Protein AF-A0A7C3SIC1-F1 (afdb_monomer)

Sequence (183 aa):
MDRPENQVQVASVSVRSEAVSTNRPSGKVPSEPTLGALSERVRALRLPVPEETSSGLGRPLRWVFALLVIGATVGLGYLAWRARQQPQETAPPTDSENPPVVSPGGLPVLKEGEIVLQAKGYIVPKHQILISPLVSGRIVRLNCDEGRRVEQGELLVEIESTEYEAEYRRALANVEAAKQRYQ

Structure (mmCIF, N/CA/C/O backbone):
data_AF-A0A7C3SIC1-F1
#
_entry.id   AF-A0A7C3SIC1-F1
#
loop_
_atom_site.group_PDB
_atom_site.id
_atom_site.type_symbol
_atom_site.label_atom_id
_atom_site.label_alt_id
_atom_site.label_comp_id
_atom_site.label_asym_id
_atom_site.label_entity_id
_atom_site.label_seq_id
_atom_site.pdbx_PDB_ins_code
_atom_site.Cartn_x
_atom_site.Cartn_y
_atom_site.Cartn_z
_atom_site.occupancy
_atom_site.B_iso_or_equiv
_atom_site.auth_seq_id
_atom_site.auth_comp_id
_atom_site.auth_asym_id
_atom_site.auth_atom_id
_atom_site.pdbx_PDB_model_num
ATOM 1 N N . MET A 1 1 ? 7.163 -33.979 -39.174 1.00 43.12 1 MET A N 1
ATOM 2 C CA . MET A 1 1 ? 6.829 -32.637 -38.645 1.00 43.12 1 MET A CA 1
ATOM 3 C C . MET A 1 1 ? 7.084 -32.669 -37.146 1.00 43.12 1 MET A C 1
ATOM 5 O O . MET A 1 1 ? 6.154 -32.864 -36.378 1.00 43.12 1 MET A O 1
ATOM 9 N N . ASP A 1 2 ? 8.350 -32.534 -36.757 1.00 40.88 2 ASP A N 1
ATOM 10 C CA . ASP A 1 2 ? 8.796 -32.574 -35.362 1.00 40.88 2 ASP A CA 1
ATOM 11 C C . ASP A 1 2 ? 8.972 -31.146 -34.842 1.00 40.88 2 ASP A C 1
ATOM 13 O O . ASP A 1 2 ? 9.707 -30.347 -35.426 1.00 40.88 2 ASP A O 1
ATOM 17 N N . ARG A 1 3 ? 8.266 -30.807 -33.761 1.00 57.19 3 ARG A N 1
ATOM 18 C CA . ARG A 1 3 ? 8.467 -29.573 -32.989 1.00 57.19 3 ARG A CA 1
ATOM 19 C C . ARG A 1 3 ? 9.219 -29.948 -31.709 1.00 57.19 3 ARG A C 1
ATOM 21 O O . ARG A 1 3 ? 8.684 -30.759 -30.959 1.00 57.19 3 ARG A O 1
ATOM 28 N N . PRO A 1 4 ? 10.409 -29.389 -31.432 1.00 52.16 4 PRO A N 1
ATOM 29 C CA . PRO A 1 4 ? 11.124 -29.705 -30.206 1.00 52.16 4 PRO A CA 1
ATOM 30 C C . PRO A 1 4 ? 10.518 -28.990 -28.994 1.00 52.16 4 PRO A C 1
ATOM 32 O O . PRO A 1 4 ? 10.174 -27.807 -29.033 1.00 52.16 4 PRO A O 1
ATOM 35 N N . GLU A 1 5 ? 10.408 -29.775 -27.928 1.00 53.78 5 GLU A N 1
ATOM 36 C CA . GLU A 1 5 ? 9.985 -29.437 -26.577 1.00 53.78 5 GLU A CA 1
ATOM 37 C C . GLU A 1 5 ? 10.828 -28.296 -25.988 1.00 53.78 5 GLU A C 1
ATOM 39 O O . GLU A 1 5 ? 12.058 -28.344 -25.954 1.00 53.78 5 GLU A O 1
ATOM 44 N N . ASN A 1 6 ? 10.152 -27.255 -25.503 1.00 50.47 6 ASN A N 1
ATOM 45 C CA . ASN A 1 6 ? 10.773 -26.138 -24.805 1.00 50.47 6 ASN A CA 1
ATOM 46 C C . ASN A 1 6 ? 10.923 -26.501 -23.319 1.00 50.47 6 ASN A C 1
ATOM 48 O O . ASN A 1 6 ? 9.959 -26.430 -22.557 1.00 50.47 6 ASN A O 1
ATOM 52 N N . GLN A 1 7 ? 12.124 -26.926 -22.924 1.00 49.69 7 GLN A N 1
ATOM 53 C CA . GLN A 1 7 ? 12.462 -27.227 -21.535 1.00 49.69 7 GLN A CA 1
ATOM 54 C C . GLN A 1 7 ? 12.536 -25.950 -20.688 1.00 49.69 7 GLN A C 1
ATOM 56 O O . GLN A 1 7 ? 13.403 -25.100 -20.881 1.00 49.69 7 GLN A O 1
ATOM 61 N N . VAL A 1 8 ? 11.647 -25.851 -19.700 1.00 50.03 8 VAL A N 1
ATOM 62 C CA . VAL A 1 8 ? 11.701 -24.846 -18.634 1.00 50.03 8 VAL A CA 1
ATOM 63 C C . VAL A 1 8 ? 12.621 -25.372 -17.533 1.00 50.03 8 VAL A C 1
ATOM 65 O O . VAL A 1 8 ? 12.289 -26.322 -16.829 1.00 50.03 8 VAL A O 1
ATOM 68 N N . GLN A 1 9 ? 13.797 -24.764 -17.393 1.00 45.50 9 GLN A N 1
ATOM 69 C CA . GLN A 1 9 ? 14.782 -25.134 -16.381 1.00 45.50 9 GLN A CA 1
ATOM 70 C C . GLN A 1 9 ? 14.468 -24.395 -15.069 1.00 45.50 9 GLN A C 1
ATOM 72 O O . GLN A 1 9 ? 14.766 -23.213 -14.908 1.00 45.50 9 GLN A O 1
ATOM 77 N N . VAL A 1 10 ? 13.825 -25.095 -14.135 1.00 50.28 10 VAL A N 1
ATOM 78 C CA . VAL A 1 10 ? 13.603 -24.639 -12.756 1.00 50.28 10 VAL A CA 1
ATOM 79 C C . VAL A 1 10 ? 14.906 -24.753 -11.961 1.00 50.28 10 VAL A C 1
ATOM 81 O O . VAL A 1 10 ? 15.386 -25.849 -11.682 1.00 50.28 10 VAL A O 1
ATOM 84 N N . ALA A 1 11 ? 15.502 -23.616 -11.603 1.00 42.44 11 ALA A N 1
ATOM 85 C CA . ALA A 1 11 ? 16.675 -23.574 -10.737 1.00 42.44 11 ALA A CA 1
ATOM 86 C C . ALA A 1 11 ? 16.244 -23.677 -9.264 1.00 42.44 11 ALA A C 1
ATOM 88 O O . ALA A 1 11 ? 15.625 -22.771 -8.707 1.00 42.44 11 ALA A O 1
ATOM 89 N N . SER A 1 12 ? 16.574 -24.805 -8.639 1.00 43.94 12 SER A N 1
ATOM 90 C CA . SER A 1 12 ? 16.399 -25.082 -7.213 1.00 43.94 12 SER A CA 1
ATOM 91 C C . SER A 1 12 ? 17.319 -24.214 -6.344 1.00 43.94 12 SER A C 1
ATOM 93 O O . SER A 1 12 ? 18.533 -24.197 -6.550 1.00 43.94 12 SER A O 1
ATOM 95 N N . VAL A 1 13 ? 16.761 -23.559 -5.323 1.00 44.84 13 VAL A N 1
ATOM 96 C CA . VAL A 1 13 ? 17.518 -22.896 -4.249 1.00 44.84 13 VAL A CA 1
ATOM 97 C C . VAL A 1 13 ? 17.931 -23.947 -3.218 1.00 44.84 13 VAL A C 1
ATOM 99 O O . VAL A 1 13 ? 17.084 -24.509 -2.529 1.00 44.84 13 VAL A O 1
ATOM 102 N N . SER A 1 14 ? 19.235 -24.208 -3.099 1.00 41.50 14 SER A N 1
ATOM 103 C CA . SER A 1 14 ? 19.800 -25.028 -2.023 1.00 41.50 14 SER A CA 1
ATOM 104 C C . SER A 1 14 ? 20.379 -24.117 -0.944 1.00 41.50 14 SER A C 1
ATOM 106 O O . SER A 1 14 ? 21.386 -23.444 -1.160 1.00 41.50 14 SER A O 1
ATOM 108 N N . VAL A 1 15 ? 19.754 -24.115 0.233 1.00 48.53 15 VAL A N 1
ATOM 109 C CA . VAL A 1 15 ? 20.326 -23.552 1.462 1.00 48.53 15 VAL A CA 1
ATOM 110 C C . VAL A 1 15 ? 21.402 -24.515 1.958 1.00 48.53 15 VAL A C 1
ATOM 1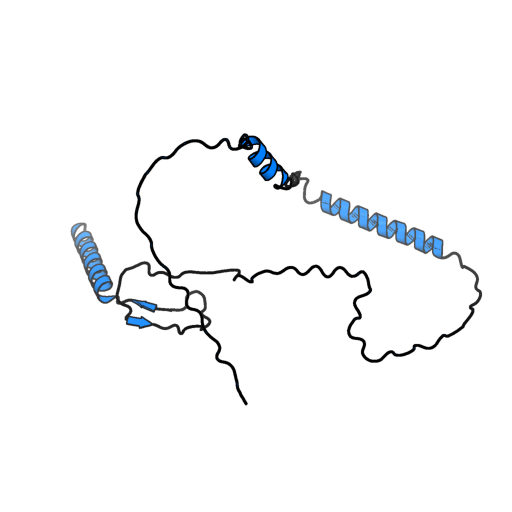12 O O . VAL A 1 15 ? 21.142 -25.709 2.091 1.00 48.53 15 VAL A O 1
ATOM 115 N N . ARG A 1 16 ? 22.614 -24.017 2.225 1.00 48.50 16 ARG A N 1
ATOM 116 C CA . ARG A 1 16 ? 23.677 -24.801 2.864 1.00 48.50 16 ARG A CA 1
ATOM 117 C C . ARG A 1 16 ? 24.199 -24.068 4.093 1.00 48.50 16 ARG A C 1
ATOM 119 O O . ARG A 1 16 ? 24.976 -23.125 3.987 1.00 48.50 16 ARG A O 1
ATOM 126 N N . SER A 1 17 ? 23.743 -24.525 5.251 1.00 47.50 17 SER A N 1
ATOM 127 C CA . SER A 1 17 ? 24.371 -24.320 6.551 1.00 47.50 17 SER A CA 1
ATOM 128 C C . SER A 1 17 ? 25.488 -25.347 6.744 1.00 47.50 17 SER A C 1
ATOM 130 O O . SER A 1 17 ? 25.249 -26.528 6.522 1.00 47.50 17 SER A O 1
ATOM 132 N N . GLU A 1 18 ? 26.685 -24.905 7.129 1.00 44.88 18 GLU A N 1
ATOM 133 C CA . GLU A 1 18 ? 27.421 -25.356 8.326 1.00 44.88 18 GLU A CA 1
ATOM 134 C C . GLU A 1 18 ? 28.862 -24.827 8.308 1.00 44.88 18 GLU A C 1
ATOM 136 O O . GLU A 1 18 ? 29.543 -24.794 7.283 1.00 44.88 18 GLU A O 1
ATOM 141 N N . ALA A 1 19 ? 29.290 -24.370 9.483 1.00 49.81 19 ALA A N 1
ATOM 142 C CA . ALA A 1 19 ? 30.645 -23.954 9.798 1.00 49.81 19 ALA A CA 1
ATOM 143 C C . ALA A 1 19 ? 31.571 -25.172 9.912 1.00 49.81 19 ALA A C 1
ATOM 145 O O . ALA A 1 19 ? 31.115 -26.224 10.336 1.00 49.81 19 ALA A O 1
ATOM 146 N N . VAL A 1 20 ? 32.873 -25.009 9.648 1.00 43.66 20 VAL A N 1
ATOM 147 C CA . VAL A 1 20 ? 33.944 -25.650 10.436 1.00 43.66 20 VAL A CA 1
ATOM 148 C C . VAL A 1 20 ? 35.316 -25.119 10.006 1.00 43.66 20 VAL A C 1
ATOM 150 O O . VAL A 1 20 ? 35.659 -25.038 8.830 1.00 43.66 20 VAL A O 1
ATOM 153 N N . SER A 1 21 ? 36.076 -24.729 11.024 1.00 48.16 21 SER A N 1
ATOM 154 C CA . SER A 1 21 ? 37.465 -24.278 11.007 1.00 48.16 21 SER A CA 1
ATOM 155 C C . SER A 1 21 ? 38.425 -25.443 10.762 1.00 48.16 21 SER A C 1
ATOM 157 O O . SER A 1 21 ? 38.298 -26.440 11.459 1.00 48.16 21 SER A O 1
ATOM 159 N N . THR A 1 22 ? 39.434 -25.287 9.890 1.00 45.34 22 THR A N 1
ATOM 160 C CA . THR A 1 22 ? 40.784 -25.845 10.123 1.00 45.34 22 THR A CA 1
ATOM 161 C C . THR A 1 22 ? 41.858 -25.123 9.302 1.00 45.34 22 THR A C 1
ATOM 163 O O . THR A 1 22 ? 41.715 -24.868 8.111 1.00 45.34 22 THR A O 1
ATOM 166 N N . ASN A 1 23 ? 42.947 -24.831 10.000 1.00 54.09 23 ASN A N 1
ATOM 167 C CA . ASN A 1 23 ? 44.171 -24.125 9.638 1.00 54.09 23 ASN A CA 1
ATOM 168 C C . ASN A 1 23 ? 45.146 -24.997 8.798 1.00 54.09 23 ASN A C 1
ATOM 170 O O . ASN A 1 23 ? 45.330 -26.171 9.125 1.00 54.09 23 ASN A O 1
ATOM 174 N N . ARG A 1 24 ? 45.833 -24.437 7.781 1.00 43.34 24 ARG A N 1
ATOM 175 C CA . ARG A 1 24 ? 47.102 -24.980 7.232 1.00 43.34 24 ARG A CA 1
ATOM 176 C C . ARG A 1 24 ? 47.966 -23.909 6.527 1.00 43.34 24 ARG A C 1
ATOM 178 O O . ARG A 1 24 ? 47.409 -22.956 5.990 1.00 43.34 24 ARG A O 1
ATOM 185 N N . PRO A 1 25 ? 49.311 -24.058 6.524 1.00 49.19 25 PRO A N 1
ATOM 186 C CA . PRO A 1 25 ? 50.255 -22.944 6.449 1.00 49.19 25 PRO A CA 1
ATOM 187 C C . PRO A 1 25 ? 50.798 -22.618 5.048 1.00 49.19 25 PRO A C 1
ATOM 189 O O . PRO A 1 25 ? 50.967 -23.490 4.204 1.00 49.19 25 PRO A O 1
ATOM 192 N N . SER A 1 26 ? 51.169 -21.340 4.918 1.00 53.94 26 SER A N 1
ATOM 193 C CA . SER A 1 26 ? 52.277 -20.738 4.158 1.00 53.94 26 SER A CA 1
ATOM 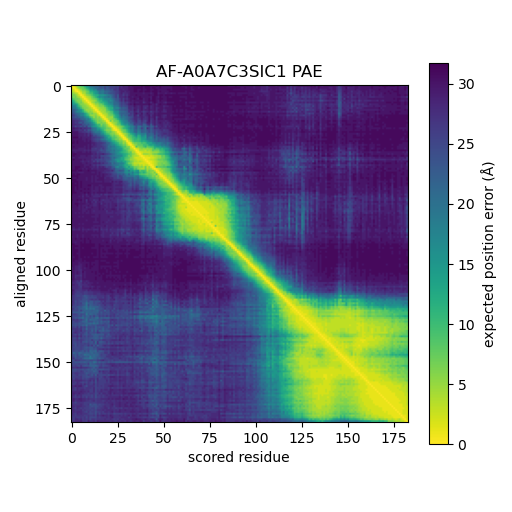194 C C . SER A 1 26 ? 52.555 -21.212 2.724 1.00 53.94 26 SER A C 1
ATOM 196 O O . SER A 1 26 ? 53.238 -22.205 2.484 1.00 53.94 26 SER A O 1
ATOM 198 N N . GLY A 1 27 ? 52.161 -20.364 1.773 1.00 42.34 27 GLY A N 1
ATOM 199 C CA . GLY A 1 27 ? 52.758 -20.249 0.447 1.00 42.34 27 GLY A CA 1
ATOM 200 C C . GLY A 1 27 ? 52.902 -18.765 0.118 1.00 42.34 27 GLY A C 1
ATOM 201 O O . GLY A 1 27 ? 51.943 -18.010 0.217 1.00 42.34 27 GLY A O 1
ATOM 202 N N . LYS A 1 28 ? 54.120 -18.335 -0.200 1.00 53.62 28 LYS A N 1
ATOM 203 C CA . LYS A 1 28 ? 54.511 -16.954 -0.507 1.00 53.62 28 LYS A CA 1
ATOM 204 C C . LYS A 1 28 ? 53.676 -16.405 -1.680 1.00 53.62 28 LYS A C 1
ATOM 206 O O . LYS A 1 28 ? 53.923 -16.779 -2.822 1.00 53.62 28 LYS A O 1
ATOM 211 N N . VAL A 1 29 ? 52.710 -15.528 -1.403 1.00 55.22 29 VAL A N 1
ATOM 212 C CA . VAL A 1 29 ? 51.950 -14.780 -2.422 1.00 55.22 29 VAL A CA 1
ATOM 213 C C . VAL A 1 29 ? 52.580 -13.385 -2.560 1.00 55.22 29 VAL A C 1
ATOM 215 O O . VAL A 1 29 ? 52.947 -12.798 -1.539 1.00 55.22 29 VAL A O 1
ATOM 218 N N . PRO A 1 30 ? 52.787 -12.863 -3.785 1.00 58.47 30 PRO A N 1
ATOM 219 C CA . PRO A 1 30 ? 53.378 -11.546 -4.002 1.00 58.47 30 PRO A CA 1
ATOM 220 C C . PRO A 1 30 ? 52.602 -10.461 -3.252 1.00 58.47 30 PRO A C 1
ATOM 222 O O . PRO A 1 30 ? 51.375 -10.481 -3.238 1.00 58.47 30 PRO A O 1
ATOM 225 N N . SER A 1 31 ? 53.352 -9.545 -2.638 1.00 57.09 31 SER A N 1
ATOM 226 C CA . SER A 1 31 ? 52.904 -8.336 -1.938 1.00 57.09 31 SER A CA 1
ATOM 227 C C . SER A 1 31 ? 51.554 -7.809 -2.427 1.00 57.09 31 SER A C 1
ATOM 229 O O . SER A 1 31 ? 51.430 -7.392 -3.581 1.00 57.09 31 SER A O 1
ATOM 231 N N . GLU A 1 32 ? 50.574 -7.831 -1.521 1.00 59.94 32 GLU A N 1
ATOM 232 C CA . GLU A 1 32 ? 49.225 -7.324 -1.738 1.00 59.94 32 GLU A CA 1
ATOM 233 C C . GLU A 1 32 ? 49.251 -5.901 -2.318 1.00 59.94 32 GLU A C 1
ATOM 235 O O . GLU A 1 32 ? 50.013 -5.051 -1.841 1.00 59.94 32 GLU A O 1
ATOM 240 N N . PRO A 1 33 ? 48.409 -5.594 -3.319 1.00 60.41 33 PRO A N 1
ATOM 241 C CA . PRO A 1 33 ? 48.143 -4.213 -3.674 1.00 60.41 33 PRO A CA 1
ATOM 242 C C . PRO A 1 33 ? 47.499 -3.551 -2.454 1.00 60.41 33 PRO A C 1
ATOM 244 O O . PRO A 1 33 ? 46.413 -3.937 -2.022 1.00 60.41 33 PRO A O 1
ATOM 247 N N . THR A 1 34 ? 48.186 -2.571 -1.873 1.00 69.31 34 THR A N 1
ATOM 248 C CA . THR A 1 34 ? 47.673 -1.820 -0.729 1.00 69.31 34 THR A CA 1
ATOM 249 C C . THR A 1 34 ? 46.284 -1.269 -1.064 1.00 69.31 34 THR A C 1
ATOM 251 O O . THR A 1 34 ? 46.034 -0.801 -2.177 1.00 69.31 34 THR A O 1
ATOM 254 N N . LEU A 1 35 ? 45.362 -1.300 -0.095 1.00 60.78 35 LEU A N 1
ATOM 255 C CA . LEU A 1 35 ? 44.004 -0.747 -0.227 1.00 60.78 35 LEU A CA 1
ATOM 256 C C . LEU A 1 35 ? 43.998 0.698 -0.760 1.00 60.78 35 LEU A C 1
ATOM 258 O O . LEU A 1 35 ? 43.031 1.119 -1.391 1.00 60.78 35 LEU A O 1
ATOM 262 N N . GLY A 1 36 ? 45.101 1.432 -0.568 1.00 72.25 36 GLY A N 1
ATOM 263 C CA . GLY A 1 36 ? 45.351 2.732 -1.186 1.00 72.25 36 GLY A CA 1
ATOM 264 C C . GLY A 1 36 ? 45.370 2.687 -2.717 1.00 72.25 36 GLY A C 1
ATOM 265 O O . GLY A 1 36 ? 44.637 3.446 -3.338 1.00 72.25 36 GLY A O 1
ATOM 266 N N . ALA A 1 37 ? 46.109 1.757 -3.329 1.00 73.56 37 ALA A N 1
ATOM 267 C CA . ALA A 1 37 ? 46.210 1.62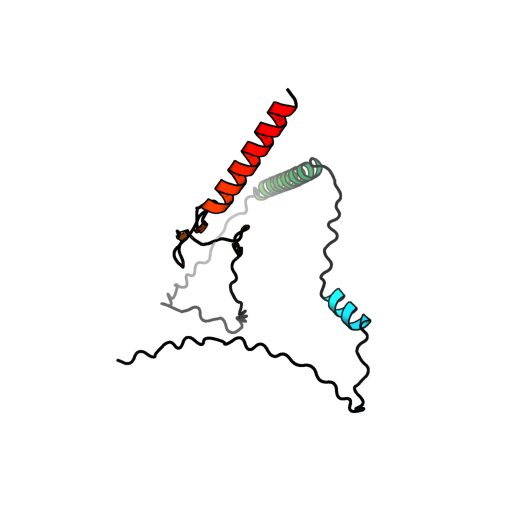8 -4.787 1.00 73.56 37 ALA A CA 1
ATOM 268 C C . ALA A 1 37 ? 44.888 1.176 -5.440 1.00 73.56 37 ALA A C 1
ATOM 270 O O . ALA A 1 37 ? 44.568 1.557 -6.567 1.00 73.56 37 ALA A O 1
ATOM 271 N N . LEU A 1 38 ? 44.093 0.374 -4.724 1.00 72.44 38 LEU A N 1
ATOM 272 C CA . LEU A 1 38 ? 42.752 -0.036 -5.154 1.00 72.44 38 L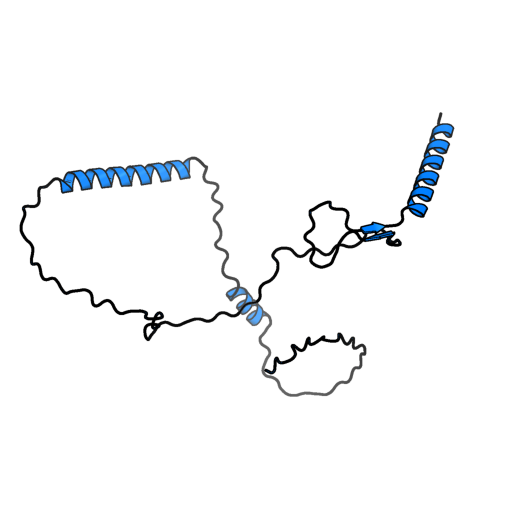EU A CA 1
ATOM 273 C C . LEU A 1 38 ? 41.751 1.121 -5.029 1.00 72.44 38 LEU A C 1
ATOM 275 O O . LEU A 1 38 ? 40.987 1.372 -5.960 1.00 72.44 38 LEU A O 1
ATOM 279 N N . SER A 1 39 ? 41.801 1.865 -3.922 1.00 74.19 39 SER A N 1
ATOM 280 C CA . SER A 1 39 ? 41.003 3.080 -3.713 1.00 74.19 39 SER A CA 1
ATOM 281 C C . SER A 1 39 ? 41.325 4.150 -4.759 1.00 74.19 39 SER A C 1
ATOM 283 O O . SER A 1 39 ? 40.418 4.776 -5.298 1.00 74.19 39 SER A O 1
ATOM 285 N N . GLU A 1 40 ? 42.595 4.300 -5.135 1.00 70.00 40 GLU A N 1
ATOM 286 C CA . GLU A 1 40 ? 43.056 5.236 -6.163 1.00 70.00 40 GLU A CA 1
ATOM 287 C C . GLU A 1 40 ? 42.574 4.841 -7.568 1.00 70.00 40 GLU A C 1
ATOM 289 O O . GLU A 1 40 ? 42.109 5.696 -8.319 1.00 70.00 40 GLU A O 1
ATOM 294 N N . ARG A 1 41 ? 42.551 3.540 -7.893 1.00 66.62 41 ARG A N 1
ATOM 295 C CA . ARG A 1 41 ? 41.950 3.020 -9.138 1.00 66.62 41 ARG A CA 1
ATOM 296 C C . ARG A 1 41 ? 40.434 3.209 -9.186 1.00 66.62 41 ARG A C 1
ATOM 298 O O . ARG A 1 41 ? 39.900 3.584 -10.226 1.00 66.62 41 ARG A O 1
ATOM 305 N N . VAL A 1 42 ? 39.737 3.001 -8.070 1.00 69.88 42 VAL A N 1
ATOM 306 C CA . VAL A 1 42 ? 38.287 3.253 -7.969 1.00 69.88 42 VAL A CA 1
ATOM 307 C C . VAL A 1 42 ? 37.986 4.755 -8.035 1.00 69.88 42 VAL A C 1
ATOM 309 O O . VAL A 1 42 ? 36.997 5.162 -8.645 1.00 69.88 42 VAL A O 1
ATOM 312 N N . ARG A 1 43 ? 38.864 5.597 -7.482 1.00 71.50 43 ARG A N 1
ATOM 313 C CA . ARG A 1 43 ? 38.766 7.060 -7.548 1.00 71.50 43 ARG A CA 1
ATOM 314 C C . ARG A 1 43 ? 39.083 7.603 -8.941 1.00 71.50 43 ARG A C 1
ATOM 316 O O . ARG A 1 43 ? 38.438 8.557 -9.347 1.00 71.50 43 ARG A O 1
ATOM 323 N N . ALA A 1 44 ? 39.991 6.967 -9.682 1.00 70.88 44 ALA A N 1
ATOM 324 C CA . ALA A 1 44 ? 40.291 7.291 -11.076 1.00 70.88 44 ALA A CA 1
ATOM 325 C C . ALA A 1 44 ? 39.175 6.859 -12.051 1.00 70.88 44 ALA A C 1
ATOM 327 O O . ALA A 1 44 ? 39.021 7.475 -13.102 1.00 70.88 44 ALA A O 1
ATOM 328 N N . LEU A 1 45 ? 38.372 5.839 -11.704 1.00 70.81 45 LEU A N 1
ATOM 329 C CA . LEU A 1 45 ? 37.163 5.465 -12.459 1.00 70.81 45 LEU A CA 1
ATOM 330 C C . LEU A 1 45 ? 35.913 6.255 -12.045 1.00 70.81 45 LEU A C 1
ATOM 332 O O . LEU A 1 45 ? 34.937 6.291 -12.798 1.00 70.81 45 LEU A O 1
ATOM 336 N N . ARG A 1 46 ? 35.927 6.924 -10.884 1.00 62.75 46 ARG A N 1
ATOM 337 C CA . ARG A 1 46 ? 34.985 8.011 -10.616 1.00 62.75 46 ARG A CA 1
ATOM 338 C C . ARG A 1 46 ? 35.412 9.202 -11.462 1.00 62.75 46 ARG A C 1
ATOM 340 O O . ARG A 1 46 ? 36.271 9.985 -11.071 1.00 62.75 46 ARG A O 1
ATOM 347 N N . LEU A 1 47 ? 34.786 9.310 -12.630 1.00 56.16 47 LEU A N 1
ATOM 348 C CA . LEU A 1 47 ? 34.778 10.522 -13.440 1.00 56.16 47 LEU A CA 1
ATOM 349 C C . LEU A 1 47 ? 34.648 11.742 -12.510 1.00 56.16 47 LEU A C 1
ATOM 351 O O . LEU A 1 47 ? 33.770 11.724 -11.637 1.00 56.16 47 LEU A O 1
ATOM 355 N N . PRO A 1 48 ? 35.502 12.773 -12.649 1.00 56.88 48 PRO A N 1
ATOM 356 C CA . PRO A 1 48 ? 35.295 14.017 -11.934 1.00 56.88 48 PRO A CA 1
ATOM 357 C C . PRO A 1 48 ? 33.912 14.522 -12.335 1.00 56.88 48 PRO A C 1
ATOM 359 O O . PRO A 1 48 ? 33.678 14.838 -13.500 1.00 56.88 48 PRO A O 1
ATOM 362 N N . VAL A 1 49 ? 32.979 14.526 -11.381 1.00 60.56 49 VAL A N 1
ATOM 363 C CA . VAL A 1 49 ? 31.749 15.306 -11.502 1.00 60.56 49 VAL A CA 1
ATOM 364 C C . VAL A 1 49 ? 32.242 16.721 -11.781 1.00 60.56 49 VAL A C 1
ATOM 366 O O . VAL A 1 49 ? 32.995 17.242 -10.953 1.00 60.56 49 VAL A O 1
ATOM 369 N N . PRO A 1 50 ? 31.943 17.310 -12.952 1.00 59.88 50 PRO A N 1
ATOM 370 C CA . PRO A 1 50 ? 32.247 18.707 -13.174 1.00 59.88 50 PRO A CA 1
ATOM 371 C C . PRO A 1 50 ? 31.638 19.459 -11.999 1.00 59.88 50 PRO A C 1
ATOM 373 O O . PRO A 1 50 ? 30.456 19.287 -11.711 1.00 59.88 50 PRO A O 1
ATOM 376 N N . GLU A 1 51 ? 32.461 20.217 -11.280 1.00 48.78 51 GLU A N 1
ATOM 377 C CA . GLU A 1 51 ? 31.985 21.243 -10.367 1.00 48.78 51 GLU A CA 1
ATOM 378 C C . GLU A 1 51 ? 31.087 22.143 -11.210 1.00 48.78 51 GLU A C 1
ATOM 380 O O . GLU A 1 51 ? 31.556 23.010 -11.955 1.00 48.78 51 GLU A O 1
ATOM 385 N N . GLU A 1 52 ? 29.784 21.871 -11.160 1.00 50.38 52 GLU A N 1
ATOM 386 C CA . GLU A 1 52 ? 28.776 22.808 -11.591 1.00 50.38 52 GLU A CA 1
ATOM 387 C C . GLU A 1 52 ? 28.990 24.011 -10.700 1.00 50.38 52 GLU A C 1
ATOM 389 O O . GLU A 1 52 ? 28.599 24.043 -9.535 1.00 50.38 52 GLU A O 1
ATOM 394 N N . THR A 1 53 ? 29.733 24.966 -11.245 1.00 46.69 53 THR A N 1
ATOM 395 C CA . THR A 1 53 ? 29.980 26.250 -10.634 1.00 46.69 53 THR A CA 1
ATOM 396 C C . THR A 1 53 ? 28.601 26.859 -10.499 1.00 46.69 53 THR A C 1
ATOM 398 O O . THR A 1 53 ? 28.043 27.418 -11.447 1.00 46.69 53 THR A O 1
ATOM 401 N N . SER A 1 54 ? 28.010 26.691 -9.319 1.00 55.25 54 SER A N 1
ATOM 402 C CA . SER A 1 54 ? 26.771 27.321 -8.914 1.00 55.25 54 SER A CA 1
ATOM 403 C C . SER A 1 54 ? 27.064 28.804 -8.713 1.00 55.25 54 SER A C 1
ATOM 405 O O . SER A 1 54 ? 27.033 29.331 -7.605 1.00 55.25 54 SER A O 1
ATOM 407 N N . SER A 1 55 ? 27.390 29.491 -9.805 1.00 50.72 55 SER A N 1
ATOM 408 C CA . SER A 1 55 ? 27.272 30.931 -9.873 1.00 50.72 55 SER A CA 1
ATOM 409 C C . SER A 1 55 ? 25.798 31.195 -10.142 1.00 50.72 55 SER A C 1
ATOM 411 O O . SER A 1 55 ? 25.296 31.118 -11.263 1.00 50.72 55 SER A O 1
ATOM 413 N N . GLY A 1 56 ? 25.063 31.425 -9.055 1.00 58.47 56 GLY A N 1
ATOM 414 C CA . GLY A 1 56 ? 23.747 32.040 -9.098 1.00 58.47 56 GLY A CA 1
ATOM 415 C C . GLY A 1 56 ? 23.875 33.453 -9.658 1.00 58.47 56 GLY A C 1
ATOM 416 O O . GLY A 1 56 ? 23.790 34.424 -8.917 1.00 58.47 56 GLY A O 1
ATOM 417 N N . LEU A 1 57 ? 24.123 33.575 -10.962 1.00 55.09 57 LEU A N 1
ATOM 418 C CA . LEU A 1 57 ? 24.100 34.833 -11.690 1.00 55.09 57 LEU A CA 1
ATOM 419 C C . LEU A 1 57 ? 22.751 34.937 -12.392 1.00 55.09 57 LEU A C 1
ATOM 421 O O . LEU A 1 57 ? 22.347 34.072 -13.171 1.00 55.09 57 LEU A O 1
ATOM 425 N N . GLY A 1 58 ? 22.019 35.975 -11.996 1.00 55.34 58 GLY A N 1
ATOM 426 C CA . GLY A 1 58 ? 20.574 36.064 -12.090 1.00 55.34 58 GLY A CA 1
ATOM 427 C C . GLY A 1 58 ? 19.988 35.783 -13.472 1.00 55.34 58 GLY A C 1
ATOM 428 O O . GLY A 1 58 ? 20.556 36.094 -14.520 1.00 55.34 58 GLY A O 1
ATOM 429 N N . ARG A 1 59 ? 18.742 35.307 -13.431 1.00 66.00 59 ARG A N 1
ATOM 430 C CA . ARG A 1 59 ? 17.822 35.133 -14.562 1.00 66.00 59 ARG A CA 1
ATOM 431 C C . ARG A 1 59 ? 17.866 36.225 -15.664 1.00 66.00 59 ARG A C 1
ATOM 433 O O . ARG A 1 59 ? 17.660 35.816 -16.806 1.00 66.00 59 ARG A O 1
ATOM 440 N N . PRO A 1 60 ? 18.172 37.531 -15.446 1.00 65.75 60 PRO A N 1
ATOM 441 C CA . PRO A 1 60 ? 18.272 38.469 -16.571 1.00 65.75 60 PRO A CA 1
ATOM 442 C C . PRO A 1 60 ? 19.552 38.328 -17.409 1.00 65.75 60 PRO A C 1
ATOM 444 O O . PRO A 1 60 ? 19.519 38.652 -18.591 1.00 65.75 60 PRO A O 1
ATOM 447 N N . LEU A 1 61 ? 20.670 37.823 -16.867 1.00 77.81 61 LEU A N 1
ATOM 448 C CA . LEU A 1 61 ? 21.943 37.811 -17.604 1.00 77.81 61 LEU A CA 1
ATOM 449 C C . LEU A 1 61 ? 21.948 36.770 -18.732 1.00 77.81 61 LEU A C 1
ATOM 451 O O . LEU A 1 61 ? 22.461 37.030 -19.816 1.00 77.81 61 LEU A O 1
ATOM 455 N N . ARG A 1 62 ? 21.295 35.620 -18.512 1.00 76.44 62 ARG A N 1
ATOM 456 C CA . ARG A 1 62 ? 21.112 34.586 -19.546 1.00 76.44 62 ARG A CA 1
ATOM 457 C C . ARG A 1 62 ? 20.251 35.090 -20.711 1.00 76.44 62 ARG A C 1
ATOM 459 O O . ARG A 1 62 ? 20.541 34.770 -21.858 1.00 76.44 62 ARG A O 1
ATOM 466 N N . TRP A 1 63 ? 19.239 35.914 -20.428 1.00 83.00 63 TRP A N 1
ATOM 467 C CA . TRP A 1 63 ? 18.390 36.539 -21.450 1.00 83.00 63 TRP A CA 1
ATOM 468 C C . TRP A 1 63 ? 19.096 37.678 -22.190 1.00 83.00 63 TRP A C 1
ATOM 470 O O . TRP A 1 63 ? 18.963 37.777 -23.406 1.00 83.00 63 TRP A O 1
ATO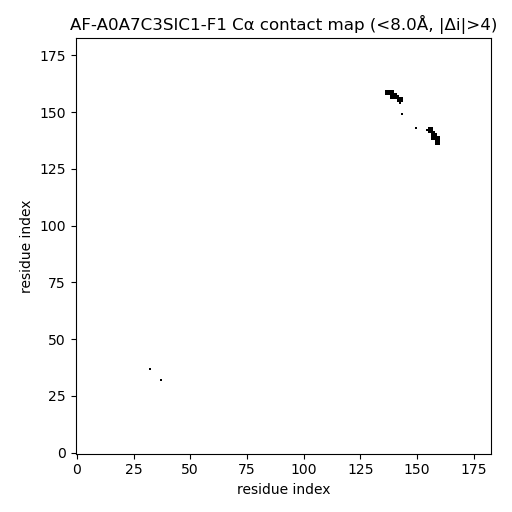M 480 N N . VAL A 1 64 ? 19.897 38.491 -21.495 1.00 89.50 64 VAL A N 1
ATOM 481 C CA . VAL A 1 64 ? 20.723 39.530 -22.135 1.00 89.50 64 VAL A CA 1
ATOM 482 C C . VAL A 1 64 ? 21.757 38.902 -23.069 1.00 89.50 64 VAL A C 1
ATOM 484 O O . VAL A 1 64 ? 21.910 39.364 -24.195 1.00 89.50 64 VAL A O 1
ATOM 487 N N . PHE A 1 65 ? 22.415 37.817 -22.654 1.00 91.44 65 PHE A N 1
ATOM 488 C CA . PHE A 1 65 ? 23.375 37.118 -23.510 1.00 91.44 65 PHE A CA 1
ATOM 489 C C . PHE A 1 65 ? 22.690 36.470 -24.721 1.00 91.44 65 PHE A C 1
ATOM 491 O O . PHE A 1 65 ? 23.188 36.580 -25.837 1.00 91.44 65 PHE A O 1
ATOM 498 N N . ALA A 1 66 ? 21.508 35.870 -24.529 1.00 87.81 66 ALA A N 1
ATOM 499 C CA . ALA A 1 66 ? 20.711 35.330 -25.629 1.00 87.81 66 ALA A CA 1
ATOM 500 C C . ALA A 1 66 ? 20.300 36.421 -26.635 1.00 87.81 66 ALA A C 1
ATOM 502 O O . ALA A 1 66 ? 20.486 36.242 -27.837 1.00 87.81 66 ALA A O 1
ATOM 503 N N . LEU A 1 67 ? 19.811 37.574 -26.162 1.00 91.88 67 LEU A N 1
ATOM 504 C CA . LEU A 1 67 ? 19.456 38.701 -27.031 1.00 91.88 67 LEU A CA 1
ATOM 505 C C . LEU A 1 67 ? 20.672 39.301 -27.740 1.00 91.88 67 LEU A C 1
ATOM 507 O O . LEU A 1 67 ? 20.569 39.655 -28.912 1.00 91.88 67 LEU A O 1
ATOM 511 N N . LEU A 1 68 ? 21.823 39.380 -27.071 1.00 92.50 68 LEU A N 1
ATOM 512 C CA . LEU A 1 68 ? 23.060 39.878 -27.670 1.00 92.50 68 LEU A CA 1
ATOM 513 C C . LEU A 1 68 ? 23.552 38.952 -28.785 1.00 92.50 68 LEU A C 1
ATOM 515 O O . LEU A 1 68 ? 23.912 39.433 -29.857 1.00 92.50 68 LEU A O 1
ATOM 519 N N . VAL A 1 69 ? 23.515 37.634 -28.571 1.00 92.75 69 VAL A N 1
ATOM 520 C CA . VAL A 1 69 ? 23.892 36.652 -29.598 1.00 92.75 69 VAL A CA 1
ATOM 521 C C . VAL A 1 69 ? 22.924 36.711 -30.778 1.00 92.75 69 VAL A C 1
ATOM 523 O O . VAL A 1 69 ? 23.368 36.774 -31.923 1.00 92.75 69 VAL A O 1
ATOM 526 N N . ILE A 1 70 ? 21.613 36.768 -30.530 1.00 92.38 70 ILE A N 1
ATOM 527 C CA . ILE A 1 70 ? 20.612 36.903 -31.600 1.00 92.38 70 ILE A CA 1
ATOM 528 C C . ILE A 1 70 ? 20.825 38.211 -32.376 1.00 92.38 70 ILE A C 1
ATOM 530 O O . ILE A 1 70 ? 20.889 38.186 -33.603 1.00 92.38 70 ILE A O 1
ATOM 534 N N . GLY A 1 71 ? 21.014 39.336 -31.683 1.00 93.25 71 GLY A N 1
ATOM 535 C CA . GLY A 1 71 ? 21.277 40.637 -32.300 1.00 93.25 71 GLY A CA 1
ATOM 536 C C . GLY A 1 71 ? 22.556 40.652 -33.140 1.00 93.25 71 GLY A C 1
ATOM 537 O O . GLY A 1 71 ? 22.540 41.141 -34.269 1.00 93.25 71 GLY A O 1
ATOM 538 N N . ALA A 1 72 ? 23.640 40.052 -32.643 1.00 91.94 72 ALA A N 1
ATOM 539 C CA . ALA A 1 72 ? 24.889 39.916 -33.388 1.00 91.94 72 ALA A CA 1
ATOM 540 C C . ALA A 1 72 ? 24.709 39.045 -34.640 1.00 91.94 72 ALA A C 1
ATOM 542 O O . ALA A 1 72 ? 25.181 39.410 -35.715 1.00 91.94 72 ALA A O 1
ATOM 543 N N . THR A 1 73 ? 23.977 37.933 -34.527 1.00 88.62 73 THR A N 1
ATOM 544 C CA . THR A 1 73 ? 23.733 37.009 -35.646 1.00 88.62 73 THR A CA 1
ATOM 545 C C . THR A 1 73 ? 22.874 37.663 -36.731 1.00 88.62 73 THR A C 1
ATOM 547 O O . THR A 1 73 ? 23.190 37.563 -37.915 1.00 88.62 73 THR A O 1
ATOM 550 N N . VAL A 1 74 ? 21.824 38.394 -36.339 1.00 91.62 74 VAL A N 1
ATOM 551 C CA . VAL A 1 74 ? 20.964 39.147 -37.266 1.00 91.62 74 VAL A CA 1
ATOM 552 C C . VAL A 1 74 ? 21.728 40.314 -37.900 1.00 91.62 74 VAL A C 1
ATOM 554 O O . VAL A 1 74 ? 21.619 40.524 -39.106 1.00 91.62 74 VAL A O 1
ATOM 557 N N . GLY A 1 75 ? 22.553 41.036 -37.135 1.00 89.69 75 GLY A N 1
ATOM 558 C CA . GLY A 1 75 ? 23.383 42.130 -37.650 1.00 89.69 75 GLY A CA 1
ATOM 559 C C . GLY A 1 75 ? 24.435 41.662 -38.662 1.00 89.69 75 GLY A C 1
ATOM 560 O O . GLY A 1 75 ? 24.556 42.246 -39.740 1.00 89.69 75 GLY A O 1
ATOM 561 N N . LEU A 1 76 ? 25.148 40.572 -38.356 1.00 87.31 76 LEU A N 1
ATOM 562 C CA . LEU A 1 76 ? 26.115 39.938 -39.262 1.00 87.31 76 LEU A CA 1
ATOM 563 C C . LEU A 1 76 ? 25.435 39.367 -40.510 1.00 87.31 76 LEU A C 1
ATOM 565 O O . LEU A 1 76 ? 25.932 39.564 -41.617 1.00 87.31 76 LEU A O 1
ATOM 569 N N . GLY A 1 77 ? 24.280 38.715 -40.350 1.00 88.25 77 GLY A N 1
ATOM 570 C CA . GLY A 1 77 ? 23.476 38.221 -41.467 1.00 88.25 77 GLY A CA 1
ATOM 571 C C . GLY A 1 77 ? 23.001 39.349 -42.385 1.00 88.25 77 GLY A C 1
ATOM 572 O O . GLY A 1 77 ? 23.102 39.231 -43.605 1.00 88.25 77 GLY A O 1
ATOM 573 N N . TYR A 1 78 ? 22.560 40.474 -41.818 1.00 89.38 78 TYR A N 1
ATOM 574 C CA . TYR A 1 78 ? 22.112 41.637 -42.584 1.00 89.38 78 TYR A CA 1
ATOM 575 C C . TYR A 1 78 ? 23.262 42.315 -43.344 1.00 89.38 78 TYR A C 1
ATOM 577 O O . TYR A 1 78 ? 23.116 42.640 -44.522 1.00 89.38 78 TYR A O 1
ATOM 585 N N . LEU A 1 79 ? 24.433 42.468 -42.715 1.00 85.19 79 LEU A N 1
ATOM 586 C CA . LEU A 1 79 ? 25.641 42.984 -43.372 1.00 85.19 79 LEU A CA 1
ATOM 587 C C . LEU A 1 79 ? 26.129 42.056 -44.494 1.00 85.19 79 LEU A C 1
ATOM 589 O O . LEU A 1 79 ? 26.442 42.532 -45.586 1.00 85.19 79 LEU A O 1
ATOM 593 N N . ALA A 1 80 ? 26.139 40.741 -44.263 1.00 82.25 80 ALA A N 1
ATOM 594 C CA . ALA A 1 80 ? 26.521 39.755 -45.272 1.00 82.25 80 ALA A CA 1
ATOM 595 C C . ALA A 1 80 ? 25.528 39.712 -46.442 1.00 82.25 80 ALA A C 1
ATOM 597 O O . ALA A 1 80 ? 25.936 39.583 -47.595 1.00 82.25 80 ALA A O 1
ATOM 598 N N . TRP A 1 81 ? 24.231 39.864 -46.170 1.00 79.06 81 TRP A N 1
ATOM 599 C CA . TRP A 1 81 ? 23.214 39.930 -47.215 1.00 79.06 81 TRP A CA 1
ATOM 600 C C . TRP A 1 81 ? 23.343 41.202 -48.056 1.00 79.06 81 TRP A C 1
ATOM 602 O O . TRP A 1 81 ? 23.224 41.134 -49.276 1.00 79.06 81 TRP A O 1
ATOM 612 N N . ARG A 1 82 ? 23.682 42.341 -47.439 1.00 80.88 82 ARG A N 1
ATOM 613 C CA . ARG A 1 82 ? 23.955 43.587 -48.169 1.00 80.88 82 ARG A CA 1
ATOM 614 C C . ARG A 1 82 ? 25.238 43.509 -49.003 1.00 80.88 82 ARG A C 1
ATOM 616 O O . ARG A 1 82 ? 25.273 44.052 -50.100 1.00 80.88 82 ARG A O 1
ATOM 623 N N . ALA A 1 83 ? 26.261 42.803 -48.518 1.00 69.12 83 ALA A N 1
ATOM 624 C CA . ALA A 1 83 ? 27.498 42.564 -49.265 1.00 69.12 83 ALA A CA 1
ATOM 625 C C . ALA A 1 83 ? 27.304 41.582 -50.439 1.00 69.12 83 ALA A C 1
ATOM 627 O O . ALA A 1 83 ? 27.916 41.751 -51.489 1.00 69.12 83 ALA A O 1
ATOM 628 N N . ARG A 1 84 ? 26.405 40.596 -50.302 1.00 65.25 84 ARG A N 1
ATOM 629 C CA . ARG A 1 84 ? 26.046 39.639 -51.369 1.00 65.25 84 ARG A CA 1
ATOM 630 C C . ARG A 1 84 ? 25.115 40.204 -52.448 1.00 65.25 84 ARG A C 1
ATOM 632 O O . ARG A 1 84 ? 24.812 39.495 -53.398 1.00 65.25 84 ARG A O 1
ATOM 639 N N . GLN A 1 85 ? 24.674 41.457 -52.326 1.00 58.44 85 GLN A N 1
ATOM 640 C CA . GLN A 1 85 ? 23.969 42.161 -53.404 1.00 58.44 85 GLN A CA 1
ATOM 641 C C . GLN A 1 85 ? 24.920 42.763 -54.453 1.00 58.44 85 GLN A C 1
ATOM 643 O O . GLN A 1 85 ? 24.444 43.423 -55.370 1.00 58.44 85 GLN A O 1
ATOM 648 N N . GLN A 1 86 ? 26.238 42.526 -54.371 1.00 54.50 86 GLN A N 1
ATOM 649 C CA . GLN A 1 86 ? 27.112 42.679 -55.537 1.00 54.50 86 GLN A CA 1
ATOM 650 C C . GLN A 1 86 ? 26.711 41.630 -56.587 1.00 54.50 86 GLN A C 1
ATOM 652 O O . GLN A 1 86 ? 26.829 40.435 -56.309 1.00 54.50 86 GLN A O 1
ATOM 657 N N . PRO A 1 87 ? 26.211 42.037 -57.767 1.00 48.50 87 PRO A N 1
ATOM 658 C CA . PRO A 1 87 ? 25.848 41.098 -58.817 1.00 48.50 87 PRO A CA 1
ATOM 659 C C . PRO A 1 87 ? 27.108 40.366 -59.287 1.00 48.50 87 PRO A C 1
ATOM 661 O O . PRO A 1 87 ? 27.999 40.979 -59.867 1.00 48.50 87 PRO A O 1
ATOM 664 N N . GLN A 1 88 ? 27.203 39.063 -59.021 1.00 46.28 88 GLN A N 1
ATOM 665 C CA . GLN A 1 88 ? 28.149 38.217 -59.739 1.00 46.28 88 GLN A CA 1
ATOM 666 C C . GLN A 1 88 ? 27.553 37.911 -61.111 1.00 46.28 88 GLN A C 1
ATOM 668 O O . GLN A 1 88 ? 26.536 37.227 -61.226 1.00 46.28 88 GLN A O 1
ATOM 673 N N . GLU A 1 89 ? 28.196 38.466 -62.133 1.00 48.34 89 GLU A N 1
ATOM 674 C CA . GLU A 1 89 ? 28.037 38.099 -63.534 1.00 48.34 89 GLU A CA 1
ATOM 675 C C . GLU A 1 89 ? 28.109 36.574 -63.731 1.00 48.34 89 GLU A C 1
ATOM 677 O O . GLU A 1 89 ? 29.081 35.909 -63.375 1.00 48.34 89 GLU A O 1
ATOM 682 N N . THR A 1 90 ? 27.035 36.056 -64.327 1.00 48.03 90 THR A N 1
ATOM 683 C CA . THR A 1 90 ? 26.938 34.914 -65.257 1.00 48.03 90 THR A CA 1
ATOM 684 C C . THR A 1 90 ? 28.233 34.661 -66.048 1.00 48.03 90 THR A C 1
ATOM 686 O O . THR A 1 90 ? 28.824 35.610 -66.548 1.00 48.03 90 THR A O 1
ATOM 689 N N . ALA A 1 91 ? 28.714 33.426 -66.252 1.00 51.16 91 ALA A N 1
ATOM 690 C CA . ALA A 1 91 ? 28.133 32.331 -67.060 1.00 51.16 91 ALA A CA 1
ATOM 691 C C . ALA A 1 91 ? 29.080 31.080 -67.028 1.00 51.16 91 ALA A C 1
ATOM 693 O O . ALA A 1 91 ? 30.182 31.208 -66.496 1.00 51.16 91 ALA A O 1
ATOM 694 N N . PRO A 1 92 ? 28.843 29.969 -67.769 1.00 59.88 92 PRO A N 1
ATOM 695 C CA . PRO A 1 92 ? 27.712 29.025 -67.824 1.00 59.88 92 PRO A CA 1
ATOM 696 C C . PRO A 1 92 ? 28.190 27.533 -67.647 1.00 59.88 92 PRO A C 1
ATOM 698 O O . PRO A 1 92 ? 29.369 27.304 -67.371 1.00 59.88 92 PRO A O 1
ATOM 701 N N . PRO A 1 93 ? 27.305 26.510 -67.743 1.00 51.16 93 PRO A N 1
ATOM 702 C CA . PRO A 1 93 ? 27.501 25.161 -67.199 1.00 51.16 93 PRO A CA 1
ATOM 703 C C . PRO A 1 93 ? 28.121 24.171 -68.200 1.00 51.16 93 PRO A C 1
ATOM 705 O O . PRO A 1 93 ? 28.036 24.347 -69.413 1.00 51.16 93 PRO A O 1
ATOM 708 N N . THR A 1 94 ? 28.695 23.082 -67.688 1.00 43.00 94 THR A N 1
ATOM 709 C CA . THR A 1 94 ? 28.958 21.873 -68.480 1.00 43.00 94 THR A CA 1
ATOM 710 C C . THR A 1 94 ? 28.124 20.739 -67.910 1.00 43.00 94 THR A C 1
ATOM 712 O O . THR A 1 94 ? 28.425 20.194 -66.849 1.00 43.00 94 THR A O 1
ATOM 715 N N . ASP A 1 95 ? 27.054 20.433 -68.637 1.00 43.88 95 ASP A N 1
ATOM 716 C CA . ASP A 1 95 ? 26.306 19.191 -68.548 1.00 43.88 95 ASP A CA 1
ATOM 717 C C . ASP A 1 95 ? 27.206 18.004 -68.906 1.00 43.88 95 ASP A C 1
ATOM 719 O O . ASP A 1 95 ? 27.914 18.032 -69.913 1.00 43.88 95 ASP A O 1
ATOM 723 N N . SER A 1 96 ? 27.141 16.940 -68.108 1.00 52.84 96 SER A N 1
ATOM 724 C CA . SER A 1 96 ? 27.154 15.548 -68.583 1.00 52.84 96 SER A CA 1
ATOM 725 C C . SER A 1 96 ? 26.761 14.627 -67.431 1.00 52.84 96 SER A C 1
ATOM 727 O O . SER A 1 96 ? 27.582 14.075 -66.703 1.00 52.84 96 SER A O 1
ATOM 729 N N . GLU A 1 97 ? 25.450 14.585 -67.212 1.00 45.44 97 GLU A N 1
ATOM 730 C CA . GLU A 1 97 ? 24.638 13.367 -67.227 1.00 45.44 97 GLU A CA 1
ATOM 731 C C . GLU A 1 97 ? 25.418 12.036 -67.235 1.00 45.44 97 GLU A C 1
ATOM 733 O O . GLU A 1 97 ? 25.992 11.630 -68.243 1.00 45.44 97 GLU A O 1
ATOM 738 N N . ASN A 1 98 ? 25.378 11.320 -66.110 1.00 51.16 98 ASN A N 1
ATOM 739 C CA . ASN A 1 98 ? 25.673 9.891 -66.053 1.00 51.16 98 ASN A CA 1
ATOM 740 C C . ASN A 1 98 ? 24.459 9.211 -65.384 1.00 51.16 98 ASN A C 1
ATOM 742 O O . ASN A 1 98 ? 24.072 9.633 -64.288 1.00 51.16 98 ASN A O 1
ATOM 746 N N . PRO A 1 99 ? 23.793 8.238 -66.030 1.00 60.38 99 PRO A N 1
ATOM 747 C CA . PRO A 1 99 ? 22.504 7.729 -65.571 1.00 60.38 99 PRO A CA 1
ATOM 748 C C . PRO A 1 99 ? 22.615 6.917 -64.267 1.00 60.38 99 PRO A C 1
ATOM 750 O O . PRO A 1 99 ? 23.620 6.238 -64.033 1.00 60.38 99 PRO A O 1
ATOM 753 N N . PRO A 1 100 ? 21.570 6.928 -63.415 1.00 51.84 100 PRO A N 1
ATOM 754 C CA . PRO A 1 100 ? 21.546 6.147 -62.189 1.00 51.84 100 PRO A CA 1
ATOM 755 C C . PRO A 1 100 ? 21.329 4.666 -62.520 1.00 51.84 100 PRO A C 1
ATOM 757 O O . PRO A 1 100 ? 20.239 4.250 -62.914 1.00 51.84 100 PRO A O 1
ATOM 760 N N . VAL A 1 101 ? 22.361 3.846 -62.320 1.00 51.22 101 VAL A N 1
ATOM 761 C CA . VAL A 1 101 ? 22.194 2.390 -62.251 1.00 51.22 101 VAL A CA 1
ATOM 762 C C . VAL A 1 101 ? 21.454 2.079 -60.954 1.00 51.22 101 VAL A C 1
ATOM 764 O O . VAL A 1 101 ? 22.010 2.118 -59.856 1.00 51.22 101 VAL A O 1
ATOM 767 N N . VAL A 1 102 ? 20.161 1.809 -61.098 1.00 53.78 102 VAL A N 1
ATOM 768 C CA . VAL A 1 102 ? 19.285 1.321 -60.038 1.00 53.78 102 VAL A CA 1
ATOM 769 C C . VAL A 1 102 ? 19.732 -0.101 -59.707 1.00 53.78 102 VAL A C 1
ATOM 771 O O . VAL A 1 102 ? 19.427 -1.040 -60.437 1.00 53.78 102 VAL A O 1
ATOM 774 N N . SER A 1 103 ? 20.506 -0.254 -58.635 1.00 54.16 103 SER A N 1
ATOM 775 C CA . SER A 1 103 ? 20.855 -1.565 -58.089 1.00 54.16 103 SER A CA 1
ATOM 776 C C . SER A 1 103 ? 19.682 -2.055 -57.228 1.00 54.16 103 SER A C 1
ATOM 778 O O . SER A 1 103 ? 19.368 -1.414 -56.219 1.00 54.16 103 SER A O 1
ATOM 780 N N . PRO A 1 104 ? 18.971 -3.130 -57.615 1.00 46.97 104 PRO A N 1
ATOM 781 C CA . PRO A 1 104 ? 17.828 -3.612 -56.861 1.00 46.97 104 PRO A CA 1
ATOM 782 C C . PRO A 1 104 ? 18.304 -4.365 -55.614 1.00 46.97 104 PRO A C 1
ATOM 784 O O . PRO A 1 104 ? 19.035 -5.345 -55.704 1.00 46.97 104 PRO A O 1
ATOM 787 N N . GLY A 1 105 ? 17.841 -3.924 -54.444 1.00 53.25 105 GLY A N 1
ATOM 788 C CA . GLY A 1 105 ? 17.747 -4.786 -53.265 1.00 53.25 105 GLY A CA 1
ATOM 789 C C . GLY A 1 105 ? 19.074 -5.235 -52.656 1.00 53.25 105 GLY A C 1
ATOM 790 O O . GLY A 1 105 ? 19.236 -6.408 -52.334 1.00 53.25 105 GLY A O 1
ATOM 791 N N . GLY A 1 106 ? 20.008 -4.311 -52.442 1.00 45.16 106 GLY A N 1
ATOM 792 C CA . GLY A 1 106 ? 21.087 -4.543 -51.490 1.00 45.16 106 GLY A CA 1
ATOM 793 C C . GLY A 1 106 ? 20.546 -4.431 -50.066 1.00 45.16 106 GLY A C 1
ATOM 794 O O . GLY A 1 106 ? 20.231 -3.331 -49.613 1.00 45.16 106 GLY A O 1
ATOM 795 N N . LEU A 1 107 ? 20.492 -5.547 -49.330 1.00 63.09 107 LEU A N 1
ATOM 796 C CA . LEU A 1 107 ? 20.751 -5.487 -47.886 1.00 63.09 107 LEU A CA 1
ATOM 797 C C . LEU A 1 107 ? 21.988 -4.594 -47.695 1.00 63.09 107 LEU A C 1
ATOM 799 O O . LEU A 1 107 ? 22.909 -4.723 -48.508 1.00 63.09 107 LEU A O 1
ATOM 803 N N . PRO A 1 108 ? 22.025 -3.680 -46.709 1.00 61.94 108 PRO A N 1
ATOM 804 C CA . PRO A 1 108 ? 23.176 -2.809 -46.525 1.00 61.94 108 PRO A CA 1
ATOM 805 C C . PRO A 1 108 ? 24.425 -3.683 -46.401 1.00 61.94 108 PRO A C 1
ATOM 807 O O . PRO A 1 108 ? 24.622 -4.374 -45.403 1.00 61.94 108 PRO A O 1
ATOM 810 N N . VAL A 1 109 ? 25.232 -3.706 -47.464 1.00 63.31 109 VAL A N 1
ATOM 811 C CA . VAL A 1 109 ? 26.561 -4.298 -47.448 1.00 63.31 109 VAL A CA 1
ATOM 812 C C . VAL A 1 109 ? 27.333 -3.401 -46.503 1.00 63.31 109 VAL A C 1
ATOM 814 O O . VAL A 1 109 ? 27.619 -2.249 -46.838 1.00 63.31 109 VAL A O 1
ATOM 817 N N . LEU A 1 110 ? 27.555 -3.903 -45.287 1.00 63.31 110 LEU A N 1
ATOM 818 C CA . LEU A 1 110 ? 28.395 -3.259 -44.288 1.00 63.31 110 LEU A CA 1
ATOM 819 C C . LEU A 1 110 ? 29.698 -2.902 -44.998 1.00 63.31 110 LEU A C 1
ATOM 821 O O . LEU A 1 110 ? 30.376 -3.785 -45.530 1.00 63.31 110 LEU A O 1
ATOM 825 N N . LYS A 1 111 ? 29.991 -1.602 -45.101 1.00 68.00 111 LYS A N 1
ATOM 826 C CA . LYS A 1 111 ? 31.227 -1.142 -45.734 1.00 68.00 111 LYS A CA 1
ATOM 827 C C . LYS A 1 111 ? 32.378 -1.808 -44.996 1.00 68.00 111 LYS A C 1
ATOM 829 O O . LYS A 1 111 ? 32.393 -1.826 -43.768 1.00 68.00 111 LYS A O 1
ATOM 834 N N . GLU A 1 112 ? 33.318 -2.368 -45.742 1.00 60.88 112 GLU A N 1
ATOM 835 C CA . GLU A 1 112 ? 34.505 -3.013 -45.195 1.00 60.88 112 GLU A CA 1
ATOM 836 C C . GLU A 1 112 ? 35.259 -1.990 -44.325 1.00 60.88 112 GLU A C 1
ATOM 838 O O . GLU A 1 112 ? 35.834 -1.028 -44.831 1.00 60.88 112 GLU A O 1
ATOM 843 N N . GLY A 1 113 ? 35.110 -2.120 -42.999 1.00 62.25 113 GLY A N 1
ATOM 844 C CA . GLY A 1 113 ? 35.545 -1.132 -42.003 1.00 62.25 113 GLY A CA 1
ATOM 845 C C . GLY A 1 113 ? 34.478 -0.664 -40.999 1.00 62.25 113 GLY A C 1
ATOM 846 O O . GLY A 1 113 ? 34.824 0.036 -40.048 1.00 62.25 113 GLY A O 1
ATOM 847 N N . GLU A 1 114 ? 33.203 -1.039 -41.146 1.00 66.00 114 GLU A N 1
ATOM 848 C CA . GLU A 1 114 ? 32.166 -0.718 -40.158 1.00 66.00 114 GLU A CA 1
ATOM 849 C C . GLU A 1 114 ? 32.267 -1.654 -38.943 1.00 66.00 114 GLU A C 1
ATOM 851 O O . GLU A 1 114 ? 31.863 -2.818 -38.966 1.00 66.00 114 GLU A O 1
ATOM 856 N N . ILE A 1 115 ? 32.854 -1.138 -37.864 1.00 70.44 115 ILE A N 1
ATOM 857 C CA . ILE A 1 115 ? 32.996 -1.851 -36.595 1.00 70.44 115 ILE A CA 1
ATOM 858 C C . ILE A 1 115 ? 31.614 -1.924 -35.933 1.00 70.44 115 ILE A C 1
ATOM 860 O O . ILE A 1 115 ? 31.197 -1.017 -35.213 1.00 70.44 115 ILE A O 1
ATOM 864 N N . VAL A 1 116 ? 30.894 -3.019 -36.168 1.00 73.56 116 VAL A N 1
ATOM 865 C CA . VAL A 1 116 ? 29.652 -3.337 -35.455 1.00 73.56 116 VAL A CA 1
ATOM 866 C C . VAL A 1 116 ? 29.968 -3.742 -34.013 1.00 73.56 116 VAL A C 1
ATOM 868 O O . VAL A 1 116 ? 30.238 -4.903 -33.704 1.00 73.56 116 VAL A O 1
ATOM 871 N N . LEU A 1 117 ? 29.944 -2.767 -33.102 1.00 79.88 117 LEU A N 1
ATOM 872 C CA . LEU A 1 117 ? 30.045 -3.010 -31.665 1.00 79.88 117 LEU A CA 1
ATOM 873 C C . LEU A 1 117 ? 28.730 -3.615 -31.158 1.00 79.88 117 LEU A C 1
ATOM 875 O O . LEU A 1 117 ? 27.738 -2.916 -30.956 1.00 79.88 117 LEU A O 1
ATOM 879 N N . GLN A 1 118 ? 28.722 -4.928 -30.938 1.00 81.06 118 GLN A N 1
ATOM 880 C CA . GLN A 1 118 ? 27.585 -5.608 -30.327 1.00 81.06 118 GLN A CA 1
ATOM 881 C C . GLN A 1 118 ? 27.655 -5.494 -28.803 1.00 81.06 118 GLN A C 1
ATOM 883 O O . GLN A 1 118 ? 28.453 -6.165 -28.150 1.00 81.06 118 GLN A O 1
ATOM 888 N N . ALA A 1 119 ? 26.786 -4.666 -28.228 1.00 84.75 119 ALA A N 1
ATOM 889 C CA . ALA A 1 119 ? 26.559 -4.630 -26.790 1.00 84.75 119 ALA A CA 1
ATOM 890 C C . ALA A 1 119 ? 25.377 -5.543 -26.437 1.00 84.75 119 ALA A C 1
ATOM 892 O O . ALA A 1 119 ? 24.263 -5.354 -26.923 1.00 84.75 119 ALA A O 1
ATOM 893 N N . LYS A 1 120 ? 25.619 -6.542 -25.582 1.00 89.75 120 LYS A N 1
ATOM 894 C CA . LYS A 1 120 ? 24.563 -7.374 -24.995 1.00 89.75 120 LYS A CA 1
ATOM 895 C C . LYS A 1 120 ? 24.193 -6.803 -23.632 1.00 89.75 120 LYS A C 1
ATOM 897 O O . LYS A 1 120 ? 25.068 -6.522 -22.819 1.00 89.75 120 LYS A O 1
ATOM 902 N N . GLY A 1 121 ? 22.899 -6.659 -23.388 1.00 89.94 121 GLY A N 1
ATOM 903 C CA . GLY A 1 121 ? 22.349 -6.209 -22.117 1.00 89.94 121 GLY A CA 1
ATOM 904 C C . GLY A 1 121 ? 21.043 -6.931 -21.824 1.00 89.94 121 GLY A C 1
ATOM 905 O O . GLY A 1 121 ? 20.472 -7.581 -22.699 1.00 89.94 121 GLY A O 1
ATOM 906 N N . TYR A 1 122 ? 20.583 -6.831 -20.585 1.00 94.19 122 TYR A N 1
ATOM 907 C CA . TYR A 1 122 ? 19.296 -7.358 -20.153 1.00 94.19 122 TYR A CA 1
ATOM 908 C C . TYR A 1 122 ? 18.341 -6.198 -19.868 1.00 94.19 122 TYR A C 1
ATOM 910 O O . TYR A 1 122 ? 18.760 -5.109 -19.473 1.00 94.19 122 TYR A O 1
ATOM 918 N N . ILE A 1 123 ? 17.052 -6.428 -20.100 1.00 93.06 123 ILE A N 1
ATOM 919 C CA . ILE A 1 123 ? 16.001 -5.443 -19.847 1.00 93.06 123 ILE A CA 1
ATOM 920 C C . ILE A 1 123 ? 15.486 -5.669 -18.428 1.00 93.06 123 ILE A C 1
ATOM 922 O O . ILE A 1 123 ? 15.111 -6.786 -18.077 1.00 93.06 123 ILE A O 1
ATOM 926 N N . VAL A 1 124 ? 15.446 -4.604 -17.629 1.00 94.38 124 VAL A N 1
ATOM 927 C CA . VAL A 1 124 ? 14.810 -4.598 -16.306 1.00 94.38 124 VAL A CA 1
ATOM 928 C C . VAL A 1 124 ? 13.629 -3.634 -16.286 1.00 94.38 124 VAL A C 1
ATOM 930 O O . VAL A 1 124 ? 13.661 -2.609 -16.974 1.00 94.38 124 VAL A O 1
ATOM 933 N N . PRO A 1 125 ? 12.574 -3.930 -15.507 1.00 94.88 125 PRO A N 1
ATOM 934 C CA . PRO A 1 125 ? 11.486 -2.986 -15.315 1.00 94.88 125 PRO A CA 1
ATOM 935 C C . PRO A 1 125 ? 12.001 -1.719 -14.625 1.00 94.88 125 PRO A C 1
ATOM 937 O O . PRO A 1 125 ? 12.795 -1.781 -13.688 1.00 94.88 125 PRO A O 1
ATOM 940 N N . LYS A 1 126 ? 11.503 -0.554 -15.056 1.00 95.62 126 LYS A N 1
ATOM 941 C CA . LYS A 1 126 ? 11.814 0.730 -14.405 1.00 95.62 126 LYS A CA 1
ATOM 942 C C . LYS A 1 126 ? 11.307 0.774 -12.957 1.00 95.62 126 LYS A C 1
ATOM 944 O O . LYS A 1 126 ? 11.930 1.396 -12.104 1.00 95.62 126 LYS A O 1
ATOM 949 N N . HIS A 1 127 ? 10.171 0.126 -12.699 1.00 93.50 127 HIS A N 1
ATOM 950 C CA . HIS A 1 127 ? 9.529 0.063 -11.392 1.00 93.50 127 HIS A CA 1
ATOM 951 C C . HIS A 1 127 ? 9.119 -1.377 -11.097 1.00 93.50 127 HIS A C 1
ATOM 953 O O . HIS A 1 127 ? 8.375 -1.983 -11.866 1.00 93.50 127 HIS A O 1
ATOM 959 N N . GLN A 1 128 ? 9.597 -1.905 -9.975 1.00 93.88 128 GLN A N 1
ATOM 960 C CA . GLN A 1 128 ? 9.198 -3.195 -9.432 1.00 93.88 128 GLN A CA 1
ATOM 961 C C . GLN A 1 128 ? 8.671 -2.953 -8.021 1.00 93.88 128 GLN A C 1
ATOM 963 O O . GLN A 1 128 ? 9.355 -2.337 -7.206 1.00 93.88 128 GLN A O 1
ATOM 968 N N . ILE A 1 129 ? 7.443 -3.394 -7.753 1.00 92.31 129 ILE A N 1
ATOM 969 C CA . ILE A 1 129 ? 6.760 -3.163 -6.480 1.00 92.31 129 ILE A CA 1
ATOM 970 C C . ILE A 1 129 ? 6.390 -4.521 -5.896 1.00 92.31 129 ILE A C 1
ATOM 972 O O . ILE A 1 129 ? 5.746 -5.330 -6.561 1.00 92.31 129 ILE A O 1
ATOM 976 N N . LEU A 1 130 ? 6.813 -4.760 -4.656 1.00 93.38 130 LEU A N 1
ATOM 977 C CA . LEU A 1 130 ? 6.386 -5.898 -3.852 1.00 93.38 130 LEU A CA 1
ATOM 978 C C . LEU A 1 130 ? 5.260 -5.425 -2.931 1.00 93.38 130 LEU A C 1
ATOM 980 O O . LEU A 1 130 ? 5.430 -4.441 -2.212 1.00 93.38 130 LEU A O 1
ATOM 984 N N . ILE A 1 131 ? 4.123 -6.114 -2.959 1.00 92.00 131 ILE A N 1
ATOM 985 C CA . ILE A 1 131 ? 2.969 -5.795 -2.118 1.00 92.00 131 ILE A CA 1
ATOM 986 C C . ILE A 1 131 ? 2.893 -6.839 -1.009 1.00 92.00 131 ILE A C 1
ATOM 988 O O . ILE A 1 131 ? 2.836 -8.035 -1.289 1.00 92.00 131 ILE A O 1
ATOM 992 N N . SER A 1 132 ? 2.870 -6.371 0.238 1.00 92.69 132 SER A N 1
ATOM 993 C CA . SER A 1 132 ? 2.729 -7.207 1.429 1.00 92.69 132 SER A CA 1
ATOM 994 C C . SER A 1 132 ? 1.578 -6.686 2.289 1.00 92.69 132 SER A C 1
ATOM 996 O O . SER A 1 132 ? 1.405 -5.468 2.393 1.00 92.69 132 SER A O 1
ATOM 998 N N . PRO A 1 133 ? 0.791 -7.570 2.923 1.00 93.44 133 PRO A N 1
ATOM 999 C CA . PRO A 1 133 ? -0.253 -7.142 3.841 1.00 93.44 133 PRO A CA 1
ATOM 1000 C C . PRO A 1 133 ? 0.366 -6.502 5.092 1.00 93.44 133 PRO A C 1
ATOM 1002 O O . PRO A 1 133 ? 1.378 -6.975 5.608 1.00 93.44 133 PRO A O 1
ATOM 1005 N N . LEU A 1 134 ? -0.247 -5.422 5.586 1.00 93.06 134 LEU A N 1
ATOM 1006 C CA . LEU A 1 134 ? 0.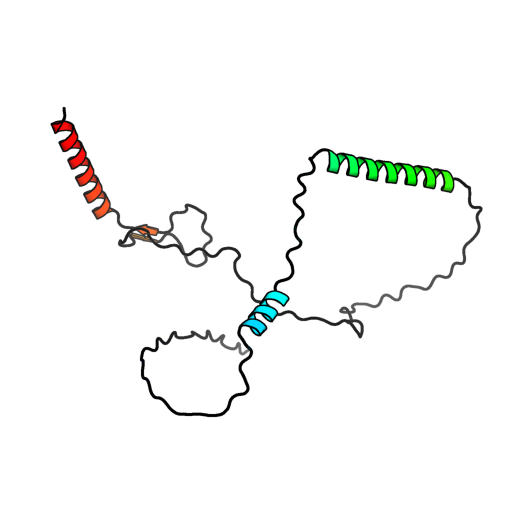185 -4.753 6.823 1.00 93.06 134 LEU A CA 1
ATOM 1007 C C . LEU A 1 134 ? -0.274 -5.502 8.078 1.00 93.06 134 LEU A C 1
ATOM 1009 O O . LEU A 1 134 ? 0.319 -5.347 9.142 1.00 93.06 134 LEU A O 1
ATOM 1013 N N . VAL A 1 135 ? -1.347 -6.278 7.952 1.00 92.50 135 VAL A N 1
ATOM 1014 C CA . VAL A 1 135 ? -1.965 -7.032 9.039 1.00 92.50 135 VAL A CA 1
ATOM 1015 C C . VAL A 1 135 ? -1.998 -8.512 8.683 1.00 92.50 135 VAL A C 1
ATOM 1017 O O . VAL A 1 135 ? -2.144 -8.886 7.519 1.00 92.50 135 VAL A O 1
ATOM 1020 N N . SER A 1 136 ? -1.839 -9.363 9.689 1.00 90.94 136 SER A N 1
ATOM 1021 C CA . SER A 1 136 ? -1.932 -10.810 9.532 1.00 90.94 136 SER A CA 1
ATOM 1022 C C . SER A 1 136 ? -3.392 -11.243 9.485 1.00 90.94 136 SER A C 1
ATOM 1024 O O . SER A 1 136 ? -4.142 -10.943 10.401 1.00 90.94 136 SER A O 1
ATOM 1026 N N . GLY A 1 137 ? -3.798 -12.018 8.489 1.00 92.06 137 GLY A N 1
ATOM 1027 C CA . GLY A 1 137 ? -5.158 -12.541 8.459 1.00 92.06 137 GLY A CA 1
ATOM 1028 C C . GLY A 1 137 ? -5.356 -13.563 7.358 1.00 92.06 137 GLY A C 1
ATOM 1029 O O . GLY A 1 137 ? -4.443 -13.866 6.586 1.00 92.06 137 GLY A O 1
ATOM 1030 N N . ARG A 1 138 ? -6.569 -14.106 7.293 1.00 93.75 138 ARG A N 1
ATOM 1031 C CA . ARG A 1 138 ? -6.979 -15.008 6.221 1.00 93.75 138 ARG A CA 1
ATOM 1032 C C . ARG A 1 138 ? -7.470 -14.197 5.024 1.00 93.75 138 ARG A C 1
ATOM 1034 O O . ARG A 1 138 ? -8.197 -13.224 5.189 1.00 93.75 138 ARG A O 1
ATOM 1041 N N . ILE A 1 139 ? -7.106 -14.630 3.820 1.00 94.50 139 ILE A N 1
ATOM 1042 C CA . ILE A 1 139 ? -7.639 -14.069 2.576 1.00 94.50 139 ILE A CA 1
ATOM 1043 C C . ILE A 1 139 ? -9.064 -14.596 2.370 1.00 94.50 139 ILE A C 1
ATOM 1045 O O . ILE A 1 139 ? -9.267 -15.807 2.295 1.00 94.50 139 ILE A O 1
ATOM 1049 N N . VAL A 1 140 ? -10.036 -13.691 2.271 1.00 95.31 140 VAL A N 1
ATOM 1050 C CA . VAL A 1 140 ? -11.439 -13.999 1.945 1.00 95.31 140 VAL A CA 1
ATOM 1051 C C . VAL A 1 140 ? -11.633 -14.018 0.436 1.00 95.31 140 VAL A C 1
ATOM 1053 O O . VAL A 1 140 ? -12.313 -14.895 -0.098 1.00 95.31 140 VAL A O 1
ATOM 1056 N N . ARG A 1 141 ? -11.016 -13.057 -0.260 1.00 94.00 141 ARG A N 1
ATOM 1057 C CA . ARG A 1 141 ? -11.167 -12.892 -1.703 1.00 94.00 141 ARG A CA 1
ATOM 1058 C C . ARG A 1 141 ? -9.859 -12.454 -2.350 1.00 94.00 141 ARG A C 1
ATOM 1060 O O . ARG A 1 141 ? -9.148 -11.604 -1.816 1.00 94.00 141 ARG A O 1
ATOM 1067 N N . LEU A 1 142 ? -9.566 -13.038 -3.507 1.00 94.06 142 LEU A N 1
ATOM 1068 C CA . LEU A 1 142 ? -8.476 -12.644 -4.393 1.00 94.06 142 LEU A CA 1
ATOM 1069 C C . LEU A 1 142 ? -9.095 -12.088 -5.678 1.00 94.06 142 LEU A C 1
ATOM 1071 O O . LEU A 1 142 ? -9.866 -12.778 -6.343 1.00 94.06 142 LEU A O 1
ATOM 1075 N N . ASN A 1 143 ? -8.791 -10.835 -5.999 1.00 91.50 143 ASN A N 1
ATOM 1076 C CA . ASN A 1 143 ? -9.417 -10.087 -7.092 1.00 91.50 143 ASN A CA 1
ATOM 1077 C C . ASN A 1 143 ? -8.452 -9.845 -8.265 1.00 91.50 143 ASN A C 1
ATOM 1079 O O . ASN A 1 143 ? -8.823 -9.186 -9.240 1.00 91.50 143 ASN A O 1
ATOM 1083 N N . CYS A 1 144 ? -7.224 -10.359 -8.182 1.00 91.00 144 CYS A N 1
ATOM 1084 C CA . CYS A 1 144 ? -6.212 -10.237 -9.221 1.00 91.00 144 CYS A CA 1
ATOM 1085 C C . CYS A 1 144 ? -5.818 -11.603 -9.792 1.00 91.00 144 CYS A C 1
ATOM 1087 O O . CYS A 1 144 ? -5.487 -12.522 -9.045 1.00 91.00 144 CYS A O 1
ATOM 1089 N N . ASP A 1 145 ? -5.794 -11.685 -11.121 1.00 92.19 145 ASP A N 1
ATOM 1090 C CA . ASP A 1 145 ? -5.259 -12.824 -11.863 1.00 92.19 145 ASP A CA 1
ATOM 1091 C C . ASP A 1 145 ? -3.802 -12.566 -12.262 1.00 92.19 145 ASP A C 1
ATOM 1093 O O . ASP A 1 145 ? -3.360 -11.420 -12.414 1.00 92.19 145 ASP A O 1
ATOM 1097 N N . GLU A 1 146 ? -3.045 -13.639 -12.471 1.00 90.62 146 GLU A N 1
ATOM 1098 C CA . GLU A 1 146 ? -1.658 -13.555 -12.921 1.00 90.62 146 GLU A CA 1
ATOM 1099 C C . GLU A 1 146 ? -1.553 -12.849 -14.285 1.00 90.62 146 GLU A C 1
ATOM 1101 O O . GLU A 1 146 ? -2.314 -13.111 -15.215 1.00 90.62 146 GLU A O 1
ATOM 1106 N N . GLY A 1 147 ? -0.603 -11.917 -14.414 1.00 91.69 147 GLY A N 1
ATOM 1107 C CA . GLY A 1 147 ? -0.377 -11.162 -15.654 1.00 91.69 147 GLY A CA 1
ATOM 1108 C C . GLY A 1 147 ? -1.418 -10.076 -15.957 1.00 91.69 147 GLY A C 1
ATOM 1109 O O . GLY A 1 147 ? -1.269 -9.350 -16.945 1.00 91.69 147 GLY A O 1
ATOM 1110 N N . ARG A 1 148 ? -2.444 -9.911 -15.112 1.00 93.69 148 ARG A N 1
ATOM 1111 C CA . ARG A 1 148 ? -3.425 -8.832 -15.247 1.00 93.69 148 ARG A CA 1
ATOM 1112 C C . ARG A 1 148 ? -2.786 -7.474 -14.936 1.00 93.69 148 ARG A C 1
ATOM 1114 O O . ARG A 1 148 ? -2.021 -7.317 -13.988 1.00 93.69 148 ARG A O 1
ATOM 1121 N N . ARG A 1 149 ? -3.138 -6.460 -15.730 1.00 93.00 149 ARG A N 1
ATOM 1122 C CA . ARG A 1 149 ? -2.798 -5.062 -15.442 1.00 93.00 149 ARG A CA 1
ATOM 1123 C C . ARG A 1 149 ? -3.739 -4.526 -14.364 1.00 93.00 149 ARG A C 1
ATOM 1125 O O . ARG A 1 149 ? -4.951 -4.650 -14.513 1.00 93.00 149 ARG A O 1
ATOM 1132 N N . VAL A 1 150 ? -3.166 -3.927 -13.327 1.00 93.50 150 VAL A N 1
ATOM 1133 C CA . VAL A 1 150 ? -3.890 -3.329 -12.198 1.00 93.50 150 VAL A CA 1
ATOM 1134 C C . VAL A 1 150 ? -3.529 -1.856 -12.063 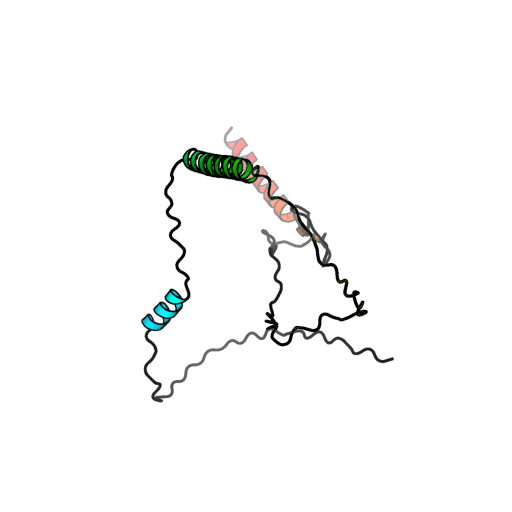1.00 93.50 150 VAL A C 1
ATOM 1136 O O . VAL A 1 150 ? -2.419 -1.449 -12.431 1.00 93.50 150 VAL A O 1
ATOM 1139 N N . GLU A 1 151 ? -4.465 -1.061 -11.560 1.00 93.44 151 GLU A N 1
ATOM 1140 C CA . GLU A 1 151 ? -4.265 0.370 -11.317 1.00 93.44 151 GLU A CA 1
ATOM 1141 C C . GLU A 1 151 ? -3.948 0.661 -9.843 1.00 93.44 151 GLU A C 1
ATOM 1143 O O . GLU A 1 151 ? -4.166 -0.158 -8.947 1.00 93.44 151 GLU A O 1
ATOM 1148 N N . GLN A 1 152 ? -3.397 1.846 -9.567 1.00 92.12 152 GLN A N 1
ATOM 1149 C CA . GLN A 1 152 ? -3.112 2.250 -8.193 1.00 92.12 152 GLN A CA 1
ATOM 1150 C C . GLN A 1 152 ? -4.419 2.435 -7.412 1.00 92.12 152 GLN A C 1
ATOM 1152 O O . GLN A 1 152 ? 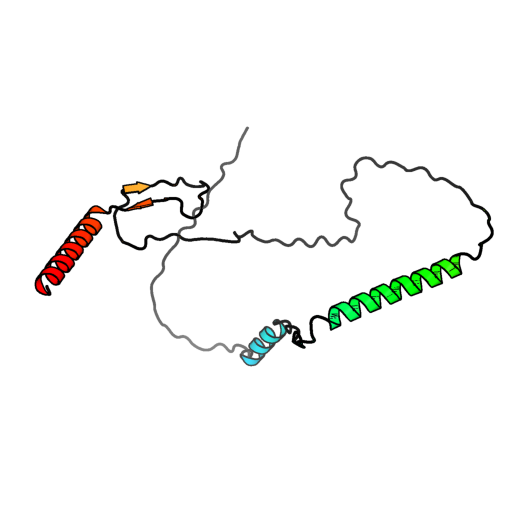-5.286 3.204 -7.813 1.00 92.12 152 GLN A O 1
ATOM 1157 N N . GLY A 1 153 ? -4.515 1.776 -6.256 1.00 93.06 153 GLY A N 1
ATOM 1158 C CA . GLY A 1 153 ? -5.698 1.833 -5.392 1.00 93.06 153 GLY A CA 1
ATOM 1159 C C . GLY A 1 153 ? -6.768 0.792 -5.724 1.00 93.06 153 GLY A C 1
ATOM 1160 O O . GLY A 1 153 ? -7.790 0.747 -5.044 1.00 93.06 153 GLY A O 1
ATOM 1161 N N . GLU A 1 154 ? -6.541 -0.064 -6.722 1.00 93.94 154 GLU A N 1
ATOM 1162 C CA . GLU A 1 154 ? -7.425 -1.192 -6.999 1.00 93.94 154 GLU A CA 1
ATOM 1163 C C . GLU A 1 154 ? -7.366 -2.232 -5.865 1.00 93.94 154 GLU A C 1
ATOM 1165 O O . GLU A 1 154 ? -6.295 -2.564 -5.349 1.00 93.94 154 GLU A O 1
ATOM 1170 N N . LEU A 1 155 ? -8.529 -2.757 -5.468 1.00 93.56 155 LEU A N 1
ATOM 1171 C CA . LEU A 1 155 ? -8.625 -3.807 -4.457 1.00 93.56 155 LEU A CA 1
ATOM 1172 C C . LEU A 1 155 ? -8.115 -5.132 -5.035 1.00 93.56 155 LEU A C 1
ATOM 1174 O O . LEU A 1 155 ? -8.794 -5.761 -5.845 1.00 93.56 155 LEU A O 1
ATOM 1178 N N . LEU A 1 156 ? -6.936 -5.565 -4.589 1.00 94.06 156 LEU A N 1
ATOM 1179 C CA . LEU A 1 156 ? -6.317 -6.820 -5.029 1.00 94.06 156 LEU A CA 1
ATOM 1180 C C . LEU A 1 156 ? -6.742 -8.017 -4.175 1.00 94.06 156 LEU A C 1
ATOM 1182 O O . LEU A 1 156 ? -6.991 -9.100 -4.697 1.00 94.06 156 LEU A O 1
ATOM 1186 N N . VAL A 1 157 ? -6.801 -7.824 -2.858 1.00 94.06 157 VAL A N 1
ATOM 1187 C CA . VAL A 1 157 ? -7.028 -8.886 -1.874 1.00 94.06 157 VAL A CA 1
ATOM 1188 C C . VAL A 1 157 ? -7.905 -8.341 -0.758 1.00 94.06 157 VAL A C 1
ATOM 1190 O O . VAL A 1 157 ? -7.651 -7.250 -0.249 1.00 94.06 157 VAL A O 1
ATOM 1193 N N . GLU A 1 158 ? -8.902 -9.118 -0.356 1.00 94.00 158 GLU A N 1
ATOM 1194 C CA . GLU A 1 158 ? -9.733 -8.844 0.812 1.00 94.00 158 GLU A CA 1
ATOM 1195 C C . GLU A 1 158 ? -9.335 -9.792 1.948 1.00 94.00 158 GLU A C 1
ATOM 1197 O O . GLU A 1 158 ? -9.356 -11.017 1.786 1.00 94.00 158 GLU A O 1
ATOM 1202 N N . ILE A 1 159 ? -8.933 -9.220 3.084 1.00 95.12 159 ILE A N 1
ATOM 1203 C CA . ILE A 1 159 ? -8.548 -9.952 4.296 1.00 95.12 159 ILE A CA 1
ATOM 1204 C C . ILE A 1 159 ? -9.743 -9.966 5.250 1.00 95.12 159 ILE A C 1
ATOM 1206 O O . ILE A 1 159 ? -10.473 -8.983 5.347 1.00 95.12 159 ILE A O 1
ATOM 1210 N N . GLU A 1 160 ? -9.937 -11.075 5.957 1.00 95.44 160 GLU A N 1
ATOM 1211 C CA . GLU A 1 160 ? -11.021 -11.235 6.923 1.00 95.44 160 GLU A CA 1
ATOM 1212 C C . GLU A 1 160 ? -10.964 -10.166 8.029 1.00 95.44 160 GLU A C 1
ATOM 1214 O O . GLU A 1 160 ? -9.950 -10.020 8.713 1.00 95.44 160 GLU A O 1
ATOM 1219 N N . SER A 1 161 ? -12.067 -9.429 8.212 1.00 94.75 161 SER A N 1
ATOM 1220 C CA . SER A 1 161 ? -12.170 -8.309 9.159 1.00 94.75 161 SER A CA 1
ATOM 1221 C C . SER A 1 161 ? -12.872 -8.650 10.477 1.00 94.75 161 SER A C 1
ATOM 1223 O O . SER A 1 161 ? -12.879 -7.815 11.376 1.00 94.75 161 SER A O 1
ATOM 1225 N N . THR A 1 162 ? -13.447 -9.849 10.637 1.00 94.94 162 THR A N 1
ATOM 1226 C CA . THR A 1 162 ? -14.348 -10.188 11.760 1.00 94.94 162 THR A CA 1
ATOM 1227 C C . THR A 1 162 ? -13.741 -9.905 13.138 1.00 94.94 162 THR A C 1
ATOM 1229 O O . THR A 1 162 ? -14.377 -9.284 13.992 1.00 94.94 162 THR A O 1
ATOM 1232 N N . GLU A 1 163 ? -12.502 -10.346 13.366 1.00 93.69 163 GLU A N 1
ATOM 1233 C CA . GLU A 1 163 ? -11.810 -10.157 14.644 1.00 93.69 163 GLU A CA 1
ATOM 1234 C C . GLU A 1 163 ? -11.429 -8.687 14.867 1.00 93.69 163 GLU A C 1
ATOM 1236 O O . GLU A 1 163 ? -11.675 -8.139 15.943 1.00 93.69 163 GLU A O 1
ATOM 1241 N N . TYR A 1 164 ? -10.948 -8.018 13.816 1.00 94.94 164 TYR A N 1
ATOM 1242 C CA . TYR A 1 164 ? -10.607 -6.596 13.841 1.00 94.94 164 TYR A CA 1
ATOM 1243 C C . TYR A 1 164 ? -11.820 -5.707 14.121 1.00 94.94 164 TYR A C 1
ATOM 1245 O O . TYR A 1 164 ? -11.736 -4.755 14.896 1.00 94.94 164 TYR A O 1
ATOM 1253 N N . GLU A 1 165 ? -12.976 -6.024 13.541 1.00 95.44 165 GLU A N 1
ATOM 1254 C CA . GLU A 1 165 ? -14.221 -5.309 13.810 1.00 95.44 165 GLU A CA 1
ATOM 1255 C C . GLU A 1 165 ? -14.705 -5.518 15.243 1.00 95.44 165 GLU A C 1
ATOM 1257 O O . GLU A 1 165 ? -15.174 -4.573 15.883 1.00 95.44 165 GLU A O 1
ATOM 1262 N N . ALA A 1 166 ? -14.600 -6.742 15.764 1.00 97.25 166 ALA A N 1
ATOM 1263 C CA . ALA A 1 166 ? -14.967 -7.029 17.144 1.00 97.25 166 ALA A CA 1
ATOM 1264 C C . ALA A 1 166 ? -14.071 -6.260 18.128 1.00 97.25 166 ALA A C 1
ATOM 1266 O O . ALA A 1 166 ? -14.574 -5.680 19.096 1.00 97.25 166 ALA A O 1
ATOM 1267 N N . GLU A 1 167 ? -12.764 -6.210 17.871 1.00 96.12 167 GLU A N 1
ATOM 1268 C CA . GLU A 1 167 ? -11.809 -5.440 18.669 1.00 96.12 167 GLU A CA 1
ATOM 1269 C C . GLU A 1 167 ? -12.077 -3.933 18.580 1.00 96.12 167 GLU A C 1
ATOM 1271 O O . GLU A 1 167 ? -12.162 -3.260 19.611 1.00 96.12 167 GLU A O 1
ATOM 1276 N N . TYR A 1 168 ? -12.326 -3.419 17.374 1.00 97.62 168 TYR A N 1
ATOM 1277 C CA . TYR A 1 168 ? -12.699 -2.023 17.157 1.00 97.62 168 TYR A CA 1
ATOM 1278 C C . TYR A 1 168 ? -13.954 -1.636 17.952 1.00 97.62 168 TYR A C 1
ATOM 1280 O O . TYR A 1 168 ? -13.955 -0.628 18.662 1.00 97.62 168 TYR A O 1
ATOM 1288 N N . ARG A 1 169 ? -15.009 -2.462 17.910 1.00 98.00 169 ARG A N 1
ATOM 1289 C CA . ARG A 1 169 ? -16.253 -2.216 18.663 1.00 98.00 169 ARG A CA 1
ATOM 1290 C C . ARG A 1 169 ? -16.031 -2.253 20.175 1.00 98.00 169 ARG A C 1
ATOM 1292 O O . ARG A 1 169 ? -16.587 -1.421 20.889 1.00 98.00 169 ARG A O 1
ATOM 1299 N N . ARG A 1 170 ? -15.203 -3.177 20.675 1.00 98.12 170 ARG A N 1
ATOM 1300 C CA . ARG A 1 170 ? -14.828 -3.226 22.101 1.00 98.12 170 ARG A CA 1
ATOM 1301 C C . ARG A 1 170 ? -14.081 -1.960 22.521 1.00 98.12 170 ARG A C 1
ATOM 1303 O O . ARG A 1 170 ? -14.407 -1.378 23.553 1.00 98.12 170 ARG A O 1
ATOM 1310 N N . ALA A 1 171 ? -13.115 -1.515 21.721 1.00 98.12 171 ALA A N 1
ATOM 1311 C CA . ALA A 1 171 ? -12.368 -0.289 21.987 1.00 98.12 171 ALA A CA 1
ATOM 1312 C C . ALA A 1 171 ? -13.284 0.945 21.986 1.00 98.12 171 ALA A C 1
ATOM 1314 O O . ALA A 1 171 ? -13.189 1.778 22.888 1.00 98.12 171 ALA A O 1
ATOM 1315 N N . LEU A 1 172 ? -14.217 1.026 21.033 1.00 98.19 172 LEU A N 1
ATOM 1316 C CA . LEU A 1 172 ? -15.210 2.097 20.964 1.00 98.19 172 LEU A CA 1
ATOM 1317 C C . LEU A 1 172 ? -16.082 2.145 22.230 1.00 98.19 172 LEU A C 1
ATOM 1319 O O . LEU A 1 172 ? -16.177 3.195 22.865 1.00 98.19 172 LEU A O 1
ATOM 1323 N N . ALA A 1 173 ? -16.636 1.002 22.649 1.00 98.00 173 ALA A N 1
ATOM 1324 C CA . ALA A 1 173 ? -17.458 0.904 23.857 1.00 98.00 173 ALA A CA 1
ATOM 1325 C C . ALA A 1 173 ? -16.680 1.305 25.124 1.00 98.00 173 ALA A C 1
ATOM 1327 O O . ALA A 1 173 ? -17.218 1.975 26.006 1.00 98.00 173 ALA A O 1
ATOM 1328 N N . ASN A 1 174 ? -15.392 0.957 25.201 1.00 97.75 174 ASN A N 1
ATOM 1329 C CA . ASN A 1 174 ? -14.526 1.372 26.305 1.00 97.75 174 ASN A CA 1
ATOM 1330 C C . ASN A 1 174 ? -14.331 2.895 26.339 1.00 97.75 174 ASN A C 1
ATOM 1332 O O . ASN A 1 174 ? -14.383 3.500 27.412 1.00 97.75 174 ASN A O 1
ATOM 1336 N N . VAL A 1 175 ? -14.134 3.522 25.175 1.00 97.88 175 VAL A N 1
ATOM 1337 C CA . VAL A 1 175 ? -14.012 4.983 25.060 1.00 97.88 175 VAL A CA 1
ATOM 1338 C C . VAL A 1 175 ? -15.320 5.671 25.451 1.00 97.88 175 VAL A C 1
ATOM 1340 O O . VAL A 1 175 ? -15.294 6.673 26.165 1.00 97.88 175 VAL A O 1
ATOM 1343 N N . GLU A 1 176 ? -16.466 5.143 25.028 1.00 97.62 176 GLU A N 1
ATOM 1344 C CA . GLU A 1 176 ? -17.782 5.679 25.392 1.00 97.62 176 GLU A CA 1
ATOM 1345 C C . GLU A 1 176 ? -18.044 5.569 26.894 1.00 97.62 176 GLU A C 1
ATOM 1347 O O . GLU A 1 176 ? -18.393 6.565 27.527 1.00 97.62 176 GLU A O 1
ATOM 1352 N N . ALA A 1 177 ? -17.784 4.405 27.492 1.00 97.44 177 ALA A N 1
ATOM 1353 C CA . ALA A 1 177 ? -17.914 4.213 28.933 1.00 97.44 177 ALA A CA 1
ATOM 1354 C C . ALA A 1 177 ? -16.993 5.157 29.726 1.00 97.44 177 ALA A C 1
ATOM 1356 O O . ALA A 1 177 ? -17.398 5.687 30.760 1.00 97.44 177 ALA A O 1
ATOM 1357 N N . ALA A 1 178 ? -15.770 5.406 29.247 1.00 96.94 178 ALA A N 1
ATOM 1358 C CA . ALA A 1 178 ? -14.854 6.355 29.875 1.00 96.94 178 ALA A CA 1
ATOM 1359 C C . ALA A 1 178 ? -15.357 7.805 29.779 1.00 96.94 178 ALA A C 1
ATOM 1361 O O . ALA A 1 178 ? -15.278 8.540 30.761 1.00 96.94 178 ALA A O 1
ATOM 1362 N N . LYS A 1 179 ? -15.920 8.207 28.632 1.00 97.12 179 LYS A N 1
ATOM 1363 C CA . LYS A 1 179 ? -16.521 9.540 28.453 1.00 97.12 179 LYS A CA 1
ATOM 1364 C C . LYS A 1 179 ? -17.720 9.753 29.374 1.00 97.12 179 LYS A C 1
ATOM 1366 O O . LYS A 1 179 ? -17.811 10.804 29.996 1.00 97.12 179 LYS A O 1
ATOM 1371 N N . GLN A 1 180 ? -18.592 8.752 29.494 1.00 96.25 180 GLN A N 1
ATOM 1372 C CA . GLN A 1 180 ? -19.761 8.800 30.382 1.00 96.25 180 GLN A CA 1
ATOM 1373 C C . GLN A 1 180 ? -19.371 8.926 31.859 1.00 96.25 180 GLN A C 1
ATOM 1375 O O . GLN A 1 180 ? -20.108 9.514 32.631 1.00 96.25 180 GLN A O 1
ATOM 1380 N N . ARG A 1 181 ? -18.207 8.399 32.263 1.00 94.19 181 ARG A N 1
ATOM 1381 C CA . ARG A 1 181 ? -17.696 8.548 33.637 1.00 94.19 181 ARG A CA 1
ATOM 1382 C C . ARG A 1 181 ? -17.133 9.937 33.944 1.00 94.19 181 ARG A C 1
ATOM 1384 O O . ARG A 1 181 ? -16.935 10.239 35.114 1.00 94.19 181 ARG A O 1
ATOM 1391 N N . TYR A 1 182 ? -16.776 10.716 32.921 1.00 91.69 182 TYR A N 1
ATOM 1392 C CA . TYR A 1 182 ? -16.177 12.043 33.088 1.00 91.69 182 TYR A CA 1
ATOM 1393 C C . TYR A 1 182 ? -17.212 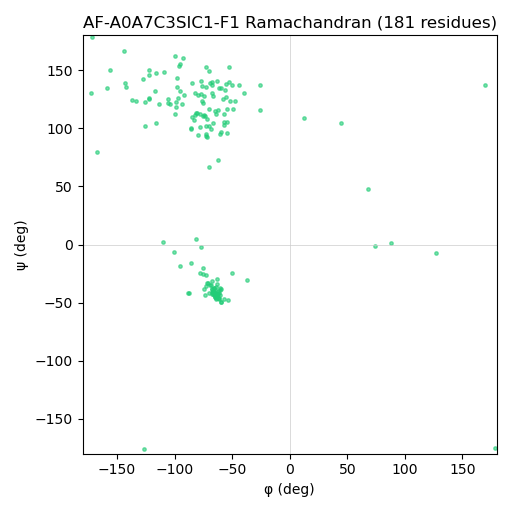13.176 33.027 1.00 91.69 182 TYR A C 1
ATOM 1395 O O . TYR A 1 182 ? -16.912 14.289 33.454 1.00 91.69 182 TYR A O 1
ATOM 1403 N N . GLN A 1 183 ? -18.397 12.904 32.473 1.00 76.44 183 GLN A N 1
ATOM 1404 C CA . GLN A 1 183 ? -19.547 13.811 32.514 1.00 76.44 183 GLN A CA 1
ATOM 1405 C C . GLN A 1 183 ? -20.279 13.681 33.849 1.00 76.44 183 GLN A C 1
ATOM 1407 O O . GLN A 1 183 ? -20.748 14.731 34.338 1.00 76.44 183 GLN A O 1
#

Radius of gyration: 38.47 Å; Cα contacts (8 Å, |Δi|>4): 25; chains: 1; bounding box: 74×76×102 Å

Nearest PDB structures (foldseek):
  2k7v-assembly1_B  TM=4.729E-01  e=1.123E+00  Escherichia coli K-12

Solvent-accessible surface area (backbone atoms only — not comparable to full-atom values): 13065 Å² total; per-residue (Å²): 141,86,79,84,84,83,81,82,83,81,82,80,87,80,88,83,89,81,90,83,91,85,89,85,84,90,76,96,69,80,82,74,81,51,70,64,62,55,50,49,52,55,51,68,69,48,68,79,74,75,78,74,76,82,70,88,69,56,80,65,56,64,52,53,52,51,51,49,51,51,49,51,52,52,50,52,49,50,53,51,53,62,61,63,66,58,83,79,79,86,83,86,88,82,88,77,90,76,83,84,81,83,75,82,82,72,71,84,73,74,58,95,84,67,81,80,80,84,82,87,83,83,91,75,76,94,74,84,85,86,88,75,79,92,66,91,69,55,77,73,44,79,68,66,62,89,91,62,89,81,64,94,88,60,77,47,68,42,62,62,51,70,66,59,52,52,51,50,52,52,53,49,52,53,52,51,55,53,52,64,73,75,107

Mean predicted aligned error: 22.46 Å

Foldseek 3Di:
DDDDDDDDDDDDDDDDDDDDDDDDDDDDDPDDDPVVNVVVVVVVVPDPPPPPPPPPPDPVVVVVVVVVVVVVVVVVVVVVVVVVPPDDDDDDDDDDDDDDPPDPDDPPPQPPPPPPDDDDDDDDDPDDDDDDDPDDADWPDADDDPPDDDDPPDDGTDGDCVVVVVVVVVVVVVVVVVVVVVD

pLDDT: mean 73.3, std 19.63, range [40.88, 98.19]

Secondary structure (DSSP, 8-state):
-PPPP-----------------------------HHHHHHHHHHHS------------HHHHHHHHHHHHHHHHHHHHHHHHHTTS-------------------------TT------------S-------SS---EEEE---TT----TT---EEE--HHHHHHHHHHHHHHHHHHHHH-